Protein AF-A0A6N3CQK0-F1 (afdb_monomer)

InterPro domains:
  IPR003339 ABC/ECF transporter, transmembrane component [PF02361] (48-178)
  IPR003339 ABC/ECF transporter, transmembrane component [cd16914] (2-209)

Radius of gyration: 25.15 Å; Cα contacts (8 Å, |Δi|>4): 98; chains: 1; bounding box: 64×35×64 Å

Nearest PDB structures (foldseek):
  5x3x-assembly2_q  TM=6.497E-01  e=1.416E-02  Rhodobacter capsulatus

Solvent-accessible surface area (backbone atoms only — not comparable to full-atom values): 12547 Å² total; per-residue (Å²): 116,69,71,63,56,75,76,55,79,69,62,69,66,61,58,53,50,53,43,50,52,50,36,50,51,30,41,73,72,72,37,47,74,59,31,50,54,53,50,52,53,49,51,52,54,51,51,52,52,52,58,46,63,74,53,87,44,80,71,39,54,59,54,46,54,53,49,55,53,51,58,56,51,46,50,54,50,54,47,50,55,47,47,68,74,70,54,50,72,68,54,57,40,50,50,45,52,74,67,70,50,61,70,67,60,42,51,52,48,43,50,49,65,63,41,50,66,51,53,53,48,52,46,52,52,52,52,51,54,35,36,76,72,73,52,53,89,40,75,70,50,42,71,74,39,49,67,65,52,46,50,71,49,47,55,60,44,52,56,52,52,50,51,53,50,52,53,50,49,54,53,36,55,76,70,44,70,84,52,90,65,86,83,81,70,92,68,82,84,72,91,46,73,66,55,53,51,53,51,50,54,54,48,49,53,51,49,52,53,49,37,45,73,70,66,77,49,134

Secondary structure (DSSP, 8-state):
-HHHHHH--S-HHHHHHHHHHHHHHHHHTT-HHHHHHHHHHHHHHHHHHHHHHHS--HHHHHHHHHHHHHHHHHHHHHHHHHHHHH--HHHHHHHHHHTT--HHHHHHHHHHHHHHHHHHHHHHHHHHHHHHTT----HHHHHH-HHHHHHHHHHHHHHHHHHHHHHHHHHHHHTTTT--SPPPPSS-----HHHHHHHHHHHHHHHHHHHHHTTS--

Organism: Eggerthella lenta (NCBI:txid84112)

Structure (mmCIF, N/CA/C/O backbone):
data_AF-A0A6N3CQK0-F1
#
_entry.id   AF-A0A6N3CQK0-F1
#
loop_
_atom_site.group_PDB
_atom_site.id
_atom_site.type_symbol
_atom_site.label_atom_id
_atom_site.label_alt_id
_atom_site.label_comp_id
_atom_site.label_asym_id
_atom_site.label_entity_id
_atom_site.label_seq_id
_atom_site.pdbx_PDB_ins_code
_atom_site.Cartn_x
_atom_site.Cartn_y
_atom_site.Cartn_z
_atom_site.occupancy
_atom_site.B_iso_or_equiv
_atom_site.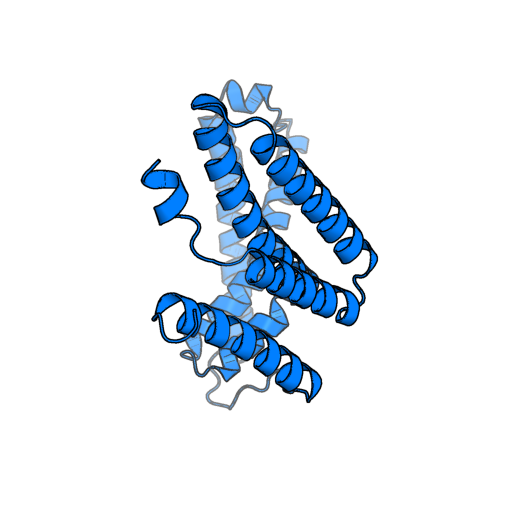auth_seq_id
_atom_site.auth_comp_id
_atom_site.auth_asym_id
_atom_site.auth_atom_id
_atom_site.pdbx_PDB_model_num
ATOM 1 N N . MET A 1 1 ? 33.128 -7.477 -14.223 1.00 41.38 1 MET A N 1
ATOM 2 C CA . MET A 1 1 ? 32.320 -7.430 -15.468 1.00 41.38 1 MET A CA 1
ATOM 3 C C . MET A 1 1 ? 31.185 -8.463 -15.539 1.00 41.38 1 MET A C 1
ATOM 5 O O . MET A 1 1 ? 30.139 -8.109 -16.063 1.00 41.38 1 MET A O 1
ATOM 9 N N . LEU A 1 2 ? 31.307 -9.679 -14.975 1.00 40.75 2 LEU A N 1
ATOM 10 C CA . LEU A 1 2 ? 30.228 -10.693 -15.012 1.00 40.75 2 LEU A CA 1
ATOM 11 C C . LEU A 1 2 ? 28.905 -10.271 -14.330 1.00 40.75 2 LEU A C 1
ATOM 13 O O . LEU A 1 2 ? 27.834 -10.526 -14.873 1.00 40.75 2 LEU A O 1
ATOM 17 N N . ASN A 1 3 ? 28.955 -9.578 -13.184 1.00 46.09 3 ASN A N 1
ATOM 18 C CA . ASN A 1 3 ? 27.735 -9.176 -12.461 1.00 46.09 3 ASN A CA 1
ATOM 19 C C . ASN A 1 3 ? 26.894 -8.120 -13.198 1.00 46.09 3 ASN A C 1
ATOM 21 O O . ASN A 1 3 ? 25.678 -8.087 -13.032 1.00 46.09 3 ASN A O 1
ATOM 25 N N . LEU A 1 4 ? 27.514 -7.271 -14.026 1.00 47.59 4 LEU A N 1
ATOM 26 C CA . LEU A 1 4 ? 26.802 -6.211 -14.747 1.00 47.59 4 LEU A CA 1
ATOM 27 C C . LEU A 1 4 ? 25.999 -6.774 -15.928 1.00 47.59 4 LEU A C 1
ATOM 29 O O . LEU A 1 4 ? 24.899 -6.312 -16.202 1.00 47.59 4 LEU A O 1
ATOM 33 N N . ILE A 1 5 ? 26.530 -7.809 -16.583 1.00 48.78 5 ILE A N 1
ATOM 34 C CA . ILE A 1 5 ? 25.906 -8.470 -17.736 1.00 48.78 5 ILE A CA 1
ATOM 35 C C . ILE A 1 5 ? 24.815 -9.451 -17.268 1.00 48.78 5 ILE A C 1
ATOM 37 O O . ILE A 1 5 ? 23.759 -9.536 -17.890 1.00 48.78 5 ILE A O 1
ATOM 41 N N . ALA A 1 6 ? 25.004 -10.120 -16.122 1.00 49.41 6 ALA A N 1
ATOM 42 C CA . ALA A 1 6 ? 24.028 -11.066 -15.568 1.00 49.41 6 ALA A CA 1
ATOM 43 C C . ALA A 1 6 ? 22.718 -10.405 -15.084 1.00 49.41 6 ALA A C 1
ATOM 45 O O . ALA A 1 6 ? 21.655 -11.024 -15.140 1.00 49.41 6 ALA A O 1
ATOM 46 N N . PHE A 1 7 ? 22.761 -9.141 -14.642 1.00 51.66 7 PHE A N 1
ATOM 47 C CA . PHE A 1 7 ? 21.568 -8.405 -14.195 1.00 51.66 7 PHE A CA 1
ATOM 48 C C . PHE A 1 7 ? 20.923 -7.515 -15.274 1.00 51.66 7 PHE A C 1
ATOM 50 O O . PHE A 1 7 ? 19.781 -7.071 -15.081 1.00 51.66 7 PHE A O 1
ATOM 57 N N . ALA A 1 8 ? 21.609 -7.287 -16.401 1.00 49.03 8 ALA A N 1
ATOM 58 C CA . ALA A 1 8 ? 21.232 -6.316 -17.431 1.00 49.03 8 ALA A CA 1
ATOM 59 C C . ALA A 1 8 ? 20.974 -6.864 -18.860 1.00 49.03 8 ALA A C 1
ATOM 61 O O . ALA A 1 8 ? 21.329 -6.171 -19.811 1.00 49.03 8 ALA A O 1
ATOM 62 N N . PRO A 1 9 ? 20.322 -8.023 -19.097 1.00 52.25 9 PRO A N 1
ATOM 63 C CA . PRO A 1 9 ? 19.903 -8.371 -20.456 1.00 52.25 9 PRO A CA 1
ATOM 64 C C . PRO A 1 9 ? 18.486 -7.877 -20.802 1.00 52.25 9 PRO A C 1
ATOM 66 O O . PRO A 1 9 ? 17.995 -8.154 -21.891 1.00 52.25 9 PRO A O 1
ATOM 69 N N . THR A 1 10 ? 17.782 -7.155 -19.919 1.00 55.06 10 THR A N 1
ATOM 70 C CA . THR A 1 10 ? 16.496 -6.544 -20.294 1.00 55.06 10 THR A CA 1
ATOM 71 C C . THR A 1 10 ? 16.733 -5.154 -20.861 1.00 55.06 10 THR A C 1
ATOM 73 O O . THR A 1 10 ? 17.156 -4.249 -20.139 1.00 55.06 10 THR A O 1
ATOM 76 N N . LYS A 1 11 ? 16.447 -4.989 -22.156 1.00 65.31 11 LYS A N 1
ATOM 77 C CA . LYS A 1 11 ? 16.473 -3.701 -22.860 1.00 65.31 11 LYS A CA 1
ATOM 78 C C . LYS A 1 11 ? 15.733 -2.641 -22.016 1.00 65.31 11 LYS A C 1
ATOM 80 O O . LYS A 1 11 ? 14.601 -2.901 -21.605 1.00 65.31 11 LYS A O 1
ATOM 85 N N . PRO A 1 12 ? 16.305 -1.443 -21.775 1.00 67.94 12 PRO A N 1
ATOM 86 C CA . PRO A 1 12 ? 15.703 -0.425 -20.897 1.00 67.94 12 PRO A CA 1
ATOM 87 C C . PRO A 1 12 ? 14.287 -0.013 -21.337 1.00 67.94 12 PRO A C 1
ATOM 89 O O . PRO A 1 12 ? 13.472 0.397 -20.510 1.00 67.94 12 PRO A O 1
ATOM 92 N N . TRP A 1 13 ? 13.979 -0.204 -22.622 1.00 72.94 13 TRP A N 1
ATOM 93 C CA . TRP A 1 13 ? 12.668 -0.020 -23.236 1.00 72.94 13 TRP A CA 1
ATOM 94 C C . TRP A 1 13 ? 11.526 -0.754 -22.523 1.00 72.94 13 TRP A C 1
ATOM 96 O O . TRP A 1 13 ? 10.447 -0.182 -22.393 1.00 72.94 13 TRP A O 1
ATOM 106 N N . THR A 1 14 ? 11.736 -1.973 -22.008 1.00 73.62 14 THR A N 1
ATOM 107 C CA . THR A 1 14 ? 10.658 -2.727 -21.338 1.00 73.62 14 THR A CA 1
ATOM 108 C C . THR A 1 14 ? 10.268 -2.104 -20.000 1.00 73.62 14 THR A C 1
ATOM 110 O O . THR A 1 14 ? 9.099 -2.111 -19.624 1.00 73.62 14 THR A O 1
ATOM 113 N N . GLU A 1 15 ? 11.236 -1.532 -19.283 1.00 74.31 15 GLU A N 1
ATOM 114 C CA . GLU A 1 15 ? 10.987 -0.872 -17.998 1.00 74.31 15 GLU A CA 1
ATOM 115 C C . GLU A 1 15 ? 10.311 0.487 -18.196 1.00 74.31 15 GLU A C 1
ATOM 117 O O . GLU A 1 15 ? 9.357 0.810 -17.493 1.00 74.31 15 GLU A O 1
ATOM 122 N N . VAL A 1 16 ? 10.748 1.250 -19.204 1.00 81.38 16 VAL A N 1
ATOM 123 C CA . VAL A 1 16 ? 10.103 2.516 -19.580 1.00 81.38 16 VAL A CA 1
ATOM 124 C C . VAL A 1 16 ? 8.660 2.274 -20.033 1.00 81.38 16 VAL A C 1
ATOM 126 O O . VAL A 1 16 ? 7.768 3.005 -19.610 1.00 81.38 16 VAL A O 1
ATOM 129 N N . ALA A 1 17 ? 8.406 1.222 -20.819 1.00 83.25 17 ALA A N 1
ATOM 130 C CA . ALA A 1 17 ? 7.056 0.845 -21.237 1.00 83.25 17 ALA A CA 1
ATOM 131 C C . ALA A 1 17 ? 6.156 0.472 -20.044 1.00 83.25 17 ALA A C 1
ATOM 133 O O . ALA A 1 17 ? 5.013 0.921 -19.977 1.00 83.25 17 ALA A O 1
ATOM 134 N N . ALA A 1 18 ? 6.672 -0.289 -19.071 1.00 81.50 18 ALA A N 1
ATOM 135 C CA . ALA A 1 18 ? 5.927 -0.644 -17.862 1.00 81.50 18 ALA A CA 1
ATOM 136 C C . ALA A 1 18 ? 5.585 0.588 -17.003 1.00 81.50 18 ALA A C 1
ATOM 138 O O . ALA A 1 18 ? 4.452 0.733 -16.545 1.00 81.50 18 ALA A O 1
ATOM 139 N N . VAL A 1 19 ? 6.535 1.513 -16.827 1.00 84.31 19 VAL A N 1
ATOM 140 C CA . VAL A 1 19 ? 6.312 2.765 -16.086 1.00 84.31 19 VAL A CA 1
ATOM 141 C C . VAL A 1 19 ? 5.322 3.675 -16.813 1.00 84.31 19 VAL A C 1
ATOM 143 O O . VAL A 1 19 ? 4.441 4.245 -16.169 1.00 84.31 19 VAL A O 1
ATOM 146 N N . ALA A 1 20 ? 5.411 3.775 -18.141 1.00 86.12 20 ALA A N 1
ATOM 147 C CA . ALA A 1 20 ? 4.459 4.532 -18.950 1.00 86.12 20 ALA A CA 1
ATOM 148 C C . ALA A 1 20 ? 3.038 3.960 -18.838 1.00 86.12 20 ALA A C 1
ATOM 150 O O . ALA A 1 20 ? 2.088 4.720 -18.658 1.00 86.12 20 ALA A O 1
ATOM 151 N N . LEU A 1 21 ? 2.889 2.631 -18.856 1.00 85.19 21 LEU A N 1
ATOM 152 C CA . LEU A 1 21 ? 1.597 1.969 -18.674 1.00 85.19 21 LEU A CA 1
ATOM 153 C C . LEU A 1 21 ? 1.025 2.211 -17.264 1.00 85.19 21 LEU A C 1
ATOM 155 O O . LEU A 1 21 ? -0.152 2.541 -17.129 1.00 85.19 21 LEU A O 1
ATOM 159 N N . CYS A 1 22 ? 1.856 2.140 -16.219 1.00 83.62 22 CYS A N 1
ATOM 160 C CA . CYS A 1 22 ? 1.468 2.497 -14.847 1.00 83.62 22 CYS A CA 1
ATOM 161 C C . CYS A 1 22 ? 1.099 3.983 -14.692 1.00 83.62 22 CYS A C 1
ATOM 163 O O . CYS A 1 22 ? 0.226 4.334 -13.900 1.00 83.62 22 CYS A O 1
ATOM 165 N N . ALA A 1 23 ? 1.754 4.881 -15.427 1.00 84.38 23 ALA A N 1
ATOM 166 C CA . ALA A 1 23 ? 1.393 6.293 -15.434 1.00 84.38 23 ALA A CA 1
ATOM 167 C C . ALA A 1 23 ? 0.066 6.529 -16.173 1.00 84.38 23 ALA A C 1
ATOM 169 O O . ALA A 1 23 ? -0.769 7.295 -15.693 1.00 84.38 23 ALA A O 1
ATOM 170 N N . ALA A 1 24 ? -0.164 5.833 -17.291 1.00 85.06 24 ALA A N 1
ATOM 171 C CA . ALA A 1 24 ? -1.412 5.900 -18.045 1.00 85.06 24 ALA A CA 1
ATOM 172 C C . ALA A 1 24 ? -2.612 5.436 -17.206 1.00 85.06 24 ALA A C 1
ATOM 174 O O . ALA A 1 24 ? -3.640 6.112 -17.193 1.00 85.06 24 ALA A O 1
ATOM 175 N N . THR A 1 25 ? -2.470 4.351 -16.434 1.00 82.88 25 THR A N 1
ATOM 176 C CA . THR A 1 25 ? -3.527 3.918 -15.504 1.00 82.88 25 THR A CA 1
ATOM 177 C C . THR A 1 25 ? -3.773 4.938 -14.396 1.00 82.88 25 THR A C 1
ATOM 179 O O . THR A 1 25 ? -4.927 5.228 -14.098 1.00 82.88 25 THR A O 1
ATOM 182 N N . MET A 1 26 ? -2.734 5.559 -13.824 1.00 83.69 26 MET A N 1
ATOM 183 C CA . MET A 1 26 ? -2.923 6.624 -12.824 1.00 83.69 26 MET A CA 1
ATOM 184 C C . MET A 1 26 ? -3.655 7.847 -13.384 1.00 83.69 26 MET A C 1
ATOM 186 O O . MET A 1 26 ? -4.479 8.443 -12.686 1.00 83.69 26 MET A O 1
ATOM 190 N N . ILE A 1 27 ? -3.353 8.239 -14.624 1.00 85.69 27 ILE A N 1
ATOM 191 C CA . ILE A 1 27 ? -4.035 9.349 -15.299 1.00 85.69 27 ILE A CA 1
ATOM 192 C C . ILE A 1 27 ? -5.501 8.981 -15.547 1.00 85.69 27 ILE A C 1
ATOM 194 O O . ILE A 1 27 ? -6.380 9.783 -15.238 1.00 85.69 27 ILE A O 1
ATOM 198 N N . TRP A 1 28 ? -5.771 7.754 -16.006 1.00 83.38 28 TRP A N 1
ATOM 199 C CA . TRP A 1 28 ? -7.131 7.241 -16.194 1.00 83.38 28 TRP A CA 1
ATOM 200 C C . TRP A 1 28 ? -7.930 7.200 -14.884 1.00 83.38 28 TRP A C 1
ATOM 202 O O . TRP A 1 28 ? -9.108 7.541 -14.859 1.00 83.38 28 TRP A O 1
ATOM 212 N N . CYS A 1 29 ? -7.280 6.871 -13.766 1.00 77.81 29 CYS A N 1
ATOM 213 C CA . CYS A 1 29 ? -7.872 6.923 -12.428 1.00 77.81 29 CYS A CA 1
ATOM 214 C C . CYS A 1 29 ? -8.064 8.358 -11.879 1.00 77.81 29 CYS A C 1
ATOM 216 O O . CYS A 1 29 ? -8.384 8.516 -10.700 1.00 77.81 29 CYS A O 1
ATOM 218 N N . GLY A 1 30 ? -7.834 9.411 -12.676 1.00 81.00 30 GLY A N 1
ATOM 219 C CA . GLY A 1 30 ? -8.017 10.812 -12.275 1.00 81.00 30 GLY A CA 1
ATOM 220 C C . GLY A 1 30 ? -6.906 11.371 -11.376 1.00 81.00 30 GLY A C 1
ATOM 221 O O . GLY A 1 30 ? -7.055 12.442 -10.791 1.00 81.00 30 GLY A O 1
ATOM 222 N N . ARG A 1 31 ? -5.769 10.672 -11.248 1.00 83.81 31 ARG A N 1
ATOM 223 C CA . ARG A 1 31 ? -4.653 11.024 -10.347 1.00 83.81 31 ARG A CA 1
ATOM 224 C C . ARG A 1 31 ? -3.443 11.583 -11.103 1.00 83.81 31 ARG A C 1
ATOM 226 O O . ARG A 1 31 ? -2.298 11.243 -10.798 1.00 83.81 31 ARG A O 1
ATOM 233 N N . ALA A 1 32 ? -3.678 12.481 -12.060 1.00 81.94 32 ALA A N 1
ATOM 234 C CA . ALA A 1 32 ? -2.633 13.031 -12.932 1.00 81.94 32 ALA A CA 1
ATOM 235 C C . ALA A 1 32 ? -1.500 13.751 -12.169 1.00 81.94 32 ALA A C 1
ATOM 237 O O . ALA A 1 32 ? -0.329 13.605 -12.513 1.00 81.94 32 ALA A O 1
ATOM 238 N N . SER A 1 33 ? -1.812 14.462 -11.080 1.00 80.75 33 SER A N 1
ATOM 239 C CA . SER A 1 33 ? -0.802 15.141 -10.252 1.00 80.75 33 SER A CA 1
ATOM 240 C C . SER A 1 33 ? 0.112 14.167 -9.497 1.00 80.75 33 SER A C 1
ATOM 242 O O . SER A 1 33 ? 1.296 14.438 -9.305 1.00 80.75 33 SER A O 1
ATOM 244 N N . ALA A 1 34 ? -0.404 13.006 -9.081 1.00 80.94 34 ALA A N 1
ATOM 245 C CA . ALA A 1 34 ? 0.413 11.947 -8.495 1.00 80.94 34 ALA A CA 1
ATOM 246 C C . ALA A 1 34 ? 1.252 11.241 -9.566 1.00 80.94 34 ALA A C 1
ATOM 248 O O . ALA A 1 34 ? 2.436 11.006 -9.331 1.00 80.94 34 ALA A O 1
ATOM 249 N N . ALA A 1 35 ? 0.673 10.979 -10.743 1.00 83.19 35 ALA A N 1
ATOM 250 C CA . ALA A 1 35 ? 1.386 10.410 -11.882 1.00 83.19 35 ALA A CA 1
ATOM 251 C C . ALA A 1 35 ? 2.583 11.281 -12.290 1.00 83.19 35 ALA A C 1
ATOM 253 O O . ALA A 1 35 ? 3.679 10.759 -12.466 1.00 83.19 35 ALA A O 1
ATOM 254 N N . LEU A 1 36 ? 2.408 12.607 -12.350 1.00 85.81 36 LEU A N 1
ATOM 255 C CA . LEU A 1 36 ? 3.484 13.536 -12.698 1.00 85.81 36 LEU A CA 1
ATOM 256 C C . LEU A 1 36 ? 4.619 13.525 -11.666 1.00 85.81 36 LEU A C 1
ATOM 258 O O . LEU A 1 36 ? 5.783 13.489 -12.050 1.00 85.81 36 LEU A O 1
ATOM 262 N N . ARG A 1 37 ? 4.304 13.497 -10.362 1.00 86.88 37 ARG A N 1
ATOM 263 C CA . ARG A 1 37 ? 5.329 13.390 -9.304 1.00 86.88 37 ARG A CA 1
ATOM 264 C C . ARG A 1 37 ? 6.118 12.087 -9.409 1.00 86.88 37 ARG A C 1
ATOM 266 O O . ARG A 1 37 ? 7.339 12.106 -9.285 1.00 86.88 37 ARG A O 1
ATOM 273 N N . TRP A 1 38 ? 5.433 10.972 -9.661 1.00 85.12 38 TRP A N 1
ATOM 274 C CA . TRP A 1 38 ? 6.078 9.675 -9.858 1.00 85.12 38 TRP A CA 1
ATOM 275 C C . TRP A 1 38 ? 6.928 9.642 -11.136 1.00 85.12 38 TRP A C 1
ATOM 277 O O . TRP A 1 38 ? 8.064 9.181 -11.089 1.00 85.12 38 TRP A O 1
ATOM 287 N N . LEU A 1 39 ? 6.440 10.196 -12.249 1.00 86.50 39 LEU A N 1
ATOM 288 C CA . LEU A 1 39 ? 7.200 10.312 -13.499 1.00 86.50 39 LEU A CA 1
ATOM 289 C C . LEU A 1 39 ? 8.435 11.205 -13.347 1.00 86.50 39 LEU A C 1
ATOM 291 O O . LEU A 1 39 ? 9.508 10.833 -13.813 1.00 86.50 39 LEU A O 1
ATOM 295 N N . ALA A 1 40 ? 8.312 12.346 -12.667 1.00 87.12 40 ALA A N 1
ATOM 296 C CA . ALA A 1 40 ? 9.433 13.246 -12.407 1.00 87.12 40 ALA A CA 1
ATOM 297 C C . ALA A 1 40 ? 10.517 12.562 -11.559 1.00 87.12 40 ALA A C 1
ATOM 299 O O . ALA A 1 40 ? 11.702 12.628 -11.884 1.00 87.12 40 ALA A O 1
ATOM 300 N N . ALA A 1 41 ? 10.113 11.842 -10.511 1.00 86.19 41 ALA A N 1
ATOM 301 C CA . ALA A 1 41 ? 11.038 11.069 -9.692 1.00 86.19 41 ALA A CA 1
ATOM 302 C C . ALA A 1 41 ? 11.675 9.900 -10.473 1.00 86.19 41 ALA A C 1
ATOM 304 O O . ALA A 1 41 ? 12.876 9.671 -10.340 1.00 86.19 41 ALA A O 1
ATOM 305 N N . TYR A 1 42 ? 10.931 9.219 -11.354 1.00 86.19 42 TYR A N 1
ATOM 306 C CA . TYR A 1 42 ? 11.500 8.207 -12.251 1.00 86.19 42 TYR A CA 1
ATOM 307 C C . TYR A 1 42 ? 12.519 8.808 -13.232 1.00 86.19 42 TYR A C 1
ATOM 309 O O . TYR A 1 42 ? 13.597 8.247 -13.411 1.00 86.19 42 TYR A O 1
ATOM 317 N N . ALA A 1 43 ? 12.217 9.965 -13.830 1.00 85.88 43 ALA A N 1
ATOM 318 C CA . ALA A 1 43 ? 13.120 10.665 -14.741 1.00 85.88 43 ALA A CA 1
ATOM 319 C C . ALA A 1 43 ? 14.426 11.081 -14.045 1.00 85.88 43 ALA A C 1
ATOM 321 O O . ALA A 1 43 ? 15.500 10.926 -14.625 1.00 85.88 43 ALA A O 1
ATOM 322 N N . ALA A 1 44 ? 14.357 11.526 -12.786 1.00 86.00 44 ALA A N 1
ATOM 323 C CA . ALA A 1 44 ? 15.540 11.832 -11.983 1.00 86.00 44 ALA A CA 1
ATOM 324 C C . ALA A 1 44 ? 16.409 10.585 -11.731 1.00 86.00 44 ALA A C 1
ATOM 326 O O . ALA A 1 44 ? 17.624 10.631 -11.920 1.00 86.00 44 ALA A O 1
ATOM 327 N N . VAL A 1 45 ? 15.794 9.451 -11.371 1.00 83.50 45 VAL A N 1
ATOM 328 C CA . VAL A 1 45 ? 16.505 8.173 -11.172 1.00 83.50 45 VAL A CA 1
ATOM 329 C C . VAL A 1 45 ? 17.107 7.660 -12.486 1.00 83.50 45 VAL A C 1
ATOM 331 O O . VAL A 1 45 ? 18.235 7.166 -12.501 1.00 83.50 45 VAL A O 1
ATOM 334 N N . PHE A 1 46 ? 16.392 7.809 -13.603 1.00 82.81 46 PHE A N 1
ATOM 335 C CA . PHE A 1 46 ? 16.887 7.444 -14.929 1.00 82.81 46 PHE A CA 1
ATOM 336 C C . PHE A 1 46 ? 18.079 8.320 -15.348 1.00 82.81 46 PHE A C 1
ATOM 338 O O . PHE A 1 46 ? 19.106 7.791 -15.770 1.00 82.81 46 PHE A O 1
ATOM 345 N N . GLY A 1 47 ? 17.999 9.637 -15.143 1.00 81.81 47 GLY A N 1
ATOM 346 C CA . GLY A 1 47 ? 19.108 10.563 -15.388 1.00 81.81 47 GLY A CA 1
ATOM 347 C C . GLY A 1 47 ? 20.339 10.244 -14.536 1.00 81.81 47 GLY A C 1
ATOM 348 O O . GLY A 1 47 ? 21.449 10.179 -15.061 1.00 81.81 47 GLY A O 1
ATOM 349 N N . ALA A 1 48 ? 20.143 9.936 -13.249 1.00 79.75 48 ALA A N 1
ATOM 350 C CA . ALA A 1 48 ? 21.219 9.485 -12.366 1.00 79.75 48 ALA A CA 1
ATOM 351 C C . ALA A 1 48 ? 21.874 8.189 -12.875 1.00 79.75 48 ALA A C 1
ATOM 353 O O . ALA A 1 48 ? 23.097 8.068 -12.853 1.00 79.75 48 ALA A O 1
ATOM 354 N N . SER A 1 49 ? 21.083 7.246 -13.403 1.00 76.62 49 SER A N 1
ATOM 355 C CA . SER A 1 49 ? 21.616 6.011 -13.992 1.00 76.62 49 SER A CA 1
ATOM 356 C C . SER A 1 49 ? 22.477 6.262 -15.239 1.00 76.62 49 SER A C 1
ATOM 358 O O . SER A 1 49 ? 23.508 5.613 -15.405 1.00 76.62 49 SER A O 1
ATOM 360 N N . MET A 1 50 ? 22.113 7.242 -16.077 1.00 74.69 50 MET A N 1
ATOM 361 C CA . MET A 1 50 ? 22.902 7.620 -17.256 1.00 74.69 50 MET A CA 1
ATOM 362 C C . MET A 1 50 ? 24.189 8.367 -16.885 1.00 74.69 50 MET A C 1
ATOM 364 O O . MET A 1 50 ? 25.230 8.115 -17.485 1.00 74.69 50 MET A O 1
ATOM 368 N N . ALA A 1 51 ? 24.148 9.240 -15.874 1.00 77.31 51 ALA A N 1
ATOM 369 C CA . ALA A 1 51 ? 25.332 9.956 -15.393 1.00 77.31 51 ALA A CA 1
ATOM 370 C C . ALA A 1 51 ? 26.392 8.998 -14.822 1.00 77.31 51 ALA A C 1
ATOM 372 O O . ALA A 1 51 ? 27.582 9.142 -15.089 1.00 77.31 51 ALA A O 1
ATOM 373 N N . VAL A 1 52 ? 25.950 7.973 -14.089 1.00 73.56 52 VAL A N 1
ATOM 374 C CA . VAL A 1 52 ? 26.802 6.899 -13.553 1.00 73.56 52 VAL A CA 1
ATOM 375 C C . VAL A 1 52 ? 27.396 6.043 -14.683 1.00 73.56 52 VAL A C 1
ATOM 377 O O . VAL A 1 52 ? 28.541 5.612 -14.586 1.00 73.56 52 VAL A O 1
ATOM 380 N N . ALA A 1 53 ? 26.670 5.845 -15.787 1.00 68.62 53 ALA A N 1
ATOM 381 C CA . ALA A 1 53 ? 27.175 5.123 -16.956 1.00 68.62 53 ALA A CA 1
ATOM 382 C C . ALA A 1 53 ? 28.237 5.903 -17.762 1.00 68.62 53 ALA A C 1
ATOM 384 O O . ALA A 1 53 ? 29.048 5.282 -18.445 1.00 68.62 53 ALA A O 1
ATOM 385 N N . ALA A 1 54 ? 28.263 7.238 -17.674 1.00 72.31 54 ALA A N 1
ATOM 386 C CA . ALA A 1 54 ? 29.223 8.083 -18.392 1.00 72.31 54 ALA A CA 1
ATOM 387 C C . ALA A 1 54 ? 30.648 8.059 -17.796 1.00 72.31 54 ALA A C 1
ATOM 389 O O . ALA A 1 54 ? 31.603 8.380 -18.500 1.00 72.31 54 ALA A O 1
ATOM 390 N N . PHE A 1 55 ? 30.808 7.644 -16.531 1.00 70.94 55 PHE A N 1
ATOM 391 C CA . PHE A 1 55 ? 32.105 7.536 -15.847 1.00 70.94 55 PHE A CA 1
ATOM 392 C C . PHE A 1 55 ? 32.376 6.089 -15.394 1.00 70.94 55 PHE A C 1
ATOM 394 O O . PHE A 1 55 ? 32.165 5.751 -14.222 1.00 70.94 55 PHE A O 1
ATOM 401 N N . PRO A 1 56 ? 32.826 5.204 -16.301 1.00 65.31 56 PRO A N 1
ATOM 402 C CA . PRO A 1 56 ? 33.049 3.798 -15.982 1.00 65.31 56 PRO A CA 1
ATOM 403 C C . PRO A 1 56 ? 34.281 3.606 -15.079 1.00 65.31 56 PRO A C 1
ATOM 405 O O . PRO A 1 56 ? 35.400 3.479 -15.562 1.00 65.31 56 PRO A O 1
ATOM 408 N N . ASN A 1 57 ? 34.056 3.531 -13.761 1.00 73.38 57 ASN A N 1
ATOM 409 C CA . ASN A 1 57 ? 35.022 3.054 -12.760 1.00 73.38 57 ASN A CA 1
ATOM 410 C C . ASN A 1 57 ? 34.482 1.791 -12.059 1.00 73.38 57 ASN A C 1
ATOM 412 O O . ASN A 1 57 ? 33.269 1.576 -11.999 1.00 73.38 57 ASN A O 1
ATOM 416 N N . GLU A 1 58 ? 35.357 0.972 -11.464 1.00 68.75 58 GLU A N 1
ATOM 417 C CA . GLU A 1 58 ? 34.956 -0.262 -10.758 1.00 68.75 58 GLU A CA 1
ATOM 418 C C . GLU A 1 58 ? 34.006 -0.003 -9.578 1.00 68.75 58 GLU A C 1
ATOM 420 O O . GLU A 1 58 ? 33.059 -0.757 -9.357 1.00 68.75 58 GLU A O 1
ATOM 425 N N . VAL A 1 59 ? 34.194 1.112 -8.866 1.00 70.38 59 VAL A N 1
ATOM 426 C CA . VAL A 1 59 ? 33.291 1.560 -7.794 1.00 70.38 59 VAL A CA 1
ATOM 427 C C . VAL A 1 59 ? 31.917 1.938 -8.365 1.00 70.38 59 VAL A C 1
ATOM 429 O O . VAL A 1 59 ? 30.882 1.554 -7.820 1.00 70.38 59 VAL A O 1
ATOM 432 N N . THR A 1 60 ? 31.894 2.624 -9.511 1.00 70.56 60 THR A N 1
ATOM 433 C CA . THR A 1 60 ? 30.677 3.075 -10.200 1.00 70.56 60 THR A CA 1
ATOM 434 C C . THR A 1 60 ? 29.802 1.905 -10.671 1.00 70.56 60 THR A C 1
ATOM 436 O O . THR A 1 60 ? 28.578 2.022 -10.688 1.00 70.56 60 THR A O 1
ATOM 439 N N . ALA A 1 61 ? 30.394 0.744 -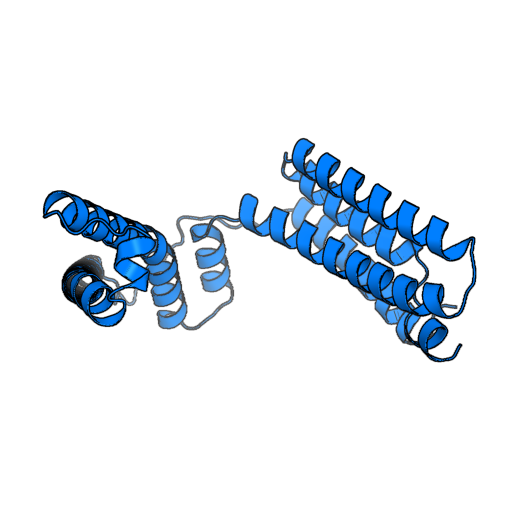10.973 1.00 68.44 61 ALA A N 1
ATOM 440 C CA . ALA A 1 61 ? 29.671 -0.467 -11.373 1.00 68.44 61 ALA A CA 1
ATOM 441 C C . ALA A 1 61 ? 28.749 -1.022 -10.267 1.00 68.44 61 ALA A C 1
ATOM 443 O O . ALA A 1 61 ? 27.614 -1.421 -10.544 1.00 68.44 61 ALA A O 1
ATOM 444 N N . SER A 1 62 ? 29.205 -1.010 -9.011 1.00 74.88 62 SER A N 1
ATOM 445 C CA . SER A 1 62 ? 28.403 -1.451 -7.860 1.00 74.88 62 SER A CA 1
ATOM 446 C C . SER A 1 62 ? 27.246 -0.487 -7.576 1.00 74.88 62 SER A C 1
ATOM 448 O O . SER A 1 62 ? 26.116 -0.919 -7.337 1.00 74.88 62 SER A O 1
ATOM 450 N N . PHE A 1 63 ? 27.494 0.823 -7.687 1.00 74.06 63 PHE A N 1
ATOM 451 C CA . PHE A 1 63 ? 26.446 1.841 -7.568 1.00 74.06 63 PHE A CA 1
ATOM 452 C C . PHE A 1 63 ? 25.423 1.761 -8.711 1.00 74.06 63 PHE A C 1
ATOM 454 O O . PHE A 1 63 ? 24.222 1.885 -8.464 1.00 74.06 63 PHE A O 1
ATOM 461 N N . ALA A 1 64 ? 25.861 1.476 -9.940 1.00 73.00 64 ALA A N 1
ATOM 462 C CA . ALA A 1 64 ? 24.971 1.284 -11.083 1.00 73.00 64 ALA A CA 1
ATOM 463 C C . ALA A 1 64 ? 23.995 0.117 -10.863 1.00 73.00 64 ALA A C 1
ATOM 465 O O . ALA A 1 64 ? 22.797 0.261 -11.110 1.00 73.00 64 ALA A O 1
ATOM 466 N N . ALA A 1 65 ? 24.473 -1.017 -10.339 1.00 72.25 65 ALA A N 1
ATOM 467 C CA . ALA A 1 65 ? 23.619 -2.166 -10.034 1.00 72.25 65 ALA A CA 1
ATOM 468 C C . ALA A 1 65 ? 22.542 -1.829 -8.985 1.00 72.25 65 ALA A C 1
ATOM 470 O O . ALA A 1 65 ? 21.372 -2.178 -9.164 1.00 72.25 65 ALA A O 1
ATOM 471 N N . MET A 1 66 ? 22.904 -1.089 -7.930 1.00 76.12 66 MET A N 1
ATOM 472 C CA . MET A 1 66 ? 21.957 -0.629 -6.907 1.00 76.12 66 MET A CA 1
ATOM 473 C C . MET A 1 66 ? 20.879 0.296 -7.494 1.00 76.12 66 MET A C 1
ATOM 475 O O . MET A 1 66 ? 19.693 0.125 -7.206 1.00 76.12 66 MET A O 1
ATOM 479 N N . ILE A 1 67 ? 21.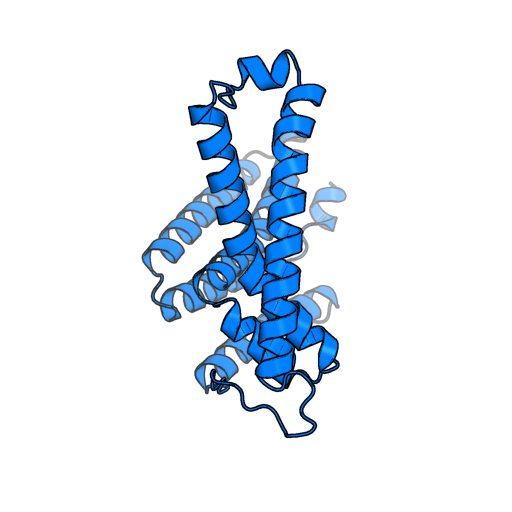266 1.225 -8.374 1.00 78.44 67 ILE A N 1
ATOM 480 C CA . ILE A 1 67 ? 20.335 2.138 -9.056 1.00 78.44 67 ILE A CA 1
ATOM 481 C C . ILE A 1 67 ? 19.374 1.371 -9.977 1.00 78.44 67 ILE A C 1
ATOM 483 O O . ILE A 1 67 ? 18.182 1.677 -10.017 1.00 78.44 67 ILE A O 1
ATOM 487 N N . VAL A 1 68 ? 19.847 0.337 -10.681 1.00 75.06 68 VAL A N 1
ATOM 488 C CA . VAL A 1 68 ? 18.992 -0.509 -11.532 1.00 75.06 68 VAL A CA 1
ATOM 489 C C . VAL A 1 68 ? 17.953 -1.270 -10.704 1.00 75.06 68 VAL A C 1
ATOM 491 O O . VAL A 1 68 ? 16.787 -1.326 -11.094 1.00 75.06 68 VAL A O 1
ATOM 494 N N . VAL A 1 69 ? 18.333 -1.818 -9.546 1.00 77.06 69 VAL A N 1
ATOM 495 C CA . VAL A 1 69 ? 17.375 -2.466 -8.634 1.00 77.06 69 VAL A CA 1
ATOM 496 C C . VAL A 1 69 ? 16.352 -1.454 -8.121 1.00 77.06 69 VAL A C 1
ATOM 498 O O . VAL A 1 69 ? 15.151 -1.726 -8.150 1.00 77.06 69 VAL A O 1
ATOM 501 N N . PHE A 1 70 ? 16.802 -0.263 -7.726 1.00 78.81 70 PHE A N 1
ATOM 502 C CA . PHE A 1 70 ? 15.920 0.799 -7.249 1.00 78.81 70 PHE A CA 1
ATOM 503 C C . PHE A 1 70 ? 14.899 1.227 -8.315 1.00 78.81 70 PHE A C 1
ATOM 505 O O . PHE A 1 70 ? 13.713 1.382 -8.021 1.00 78.81 70 PHE A O 1
ATOM 512 N N . ARG A 1 71 ? 15.326 1.313 -9.582 1.00 75.94 71 ARG A N 1
ATOM 513 C CA . ARG A 1 71 ? 14.460 1.599 -10.735 1.00 75.94 71 ARG A CA 1
ATOM 514 C C . ARG A 1 71 ? 13.358 0.546 -10.926 1.00 75.94 71 ARG A C 1
ATOM 516 O O . ARG A 1 71 ? 12.227 0.909 -11.239 1.00 75.94 71 ARG A O 1
ATOM 523 N N . ARG A 1 72 ? 13.643 -0.736 -10.665 1.00 75.12 72 ARG A N 1
ATOM 524 C CA . ARG A 1 72 ? 12.640 -1.821 -10.723 1.00 75.12 72 ARG A CA 1
ATOM 525 C C . ARG A 1 72 ? 11.624 -1.743 -9.585 1.00 75.12 72 ARG A C 1
ATOM 527 O O . ARG A 1 72 ? 10.426 -1.893 -9.822 1.00 75.12 72 ARG A O 1
ATOM 534 N N . VAL A 1 73 ? 12.085 -1.460 -8.366 1.00 80.12 73 VAL A N 1
ATOM 535 C CA . VAL A 1 73 ? 11.205 -1.267 -7.196 1.00 80.12 73 VAL A CA 1
ATOM 536 C C . VAL A 1 73 ? 10.261 -0.083 -7.414 1.00 80.12 73 VAL A C 1
ATOM 538 O O . VAL A 1 73 ? 9.103 -0.124 -7.002 1.00 80.12 73 VAL A O 1
ATOM 541 N N . PHE A 1 74 ? 10.720 0.939 -8.136 1.00 79.31 74 PHE A N 1
ATOM 542 C CA . PHE A 1 74 ? 9.941 2.132 -8.444 1.00 79.31 74 PHE A CA 1
ATOM 543 C C . PHE A 1 74 ? 8.627 1.829 -9.187 1.00 79.31 74 PHE A C 1
ATOM 545 O O . PHE A 1 74 ? 7.581 2.368 -8.830 1.00 79.31 74 PHE A O 1
ATOM 552 N N . CYS A 1 75 ? 8.646 0.916 -10.166 1.00 79.31 75 CYS A N 1
ATOM 553 C CA . CYS A 1 75 ? 7.443 0.513 -10.905 1.00 79.31 75 CYS A CA 1
ATOM 554 C C . CYS A 1 75 ? 6.416 -0.188 -9.999 1.00 79.31 75 CYS A C 1
ATOM 556 O O . CYS A 1 75 ? 5.215 0.074 -10.093 1.00 79.31 75 CYS A O 1
ATOM 558 N N . VAL A 1 76 ? 6.885 -1.043 -9.083 1.00 83.12 76 VAL A N 1
ATOM 559 C CA . VAL A 1 76 ? 6.027 -1.708 -8.089 1.00 83.12 76 VAL A CA 1
ATOM 560 C C . VAL A 1 76 ? 5.436 -0.680 -7.124 1.00 83.12 76 VAL A C 1
ATOM 562 O O . VAL A 1 76 ? 4.239 -0.715 -6.848 1.00 83.12 76 VAL A O 1
ATOM 565 N N . GLY A 1 77 ? 6.247 0.278 -6.664 1.00 84.31 77 GLY A N 1
ATOM 566 C CA . GLY A 1 77 ? 5.803 1.370 -5.797 1.00 84.31 77 GLY A CA 1
ATOM 567 C C . GLY A 1 77 ? 4.730 2.245 -6.450 1.00 84.31 77 GLY A C 1
ATOM 568 O O . GLY A 1 77 ? 3.713 2.544 -5.823 1.00 84.31 77 GLY A O 1
ATOM 569 N N . MET A 1 78 ? 4.904 2.588 -7.729 1.00 82.62 78 MET A N 1
ATOM 570 C CA . MET A 1 78 ? 3.904 3.312 -8.516 1.00 82.62 78 MET A CA 1
ATOM 571 C C . MET A 1 78 ? 2.575 2.555 -8.566 1.00 82.62 78 MET A C 1
ATOM 573 O O . MET A 1 78 ? 1.544 3.115 -8.184 1.00 82.62 78 MET A O 1
ATOM 577 N N . PHE A 1 79 ? 2.596 1.281 -8.964 1.00 83.38 79 PHE A N 1
ATOM 578 C CA . PHE A 1 79 ? 1.394 0.448 -9.031 1.00 83.38 79 PHE A CA 1
ATOM 579 C C . PHE A 1 79 ? 0.707 0.313 -7.663 1.00 83.38 79 PHE A C 1
ATOM 581 O O . PHE A 1 79 ? -0.494 0.558 -7.543 1.00 83.38 79 PHE A O 1
ATOM 588 N N . ALA A 1 80 ? 1.476 0.018 -6.611 1.00 84.50 80 ALA A N 1
ATOM 589 C CA . ALA A 1 80 ? 0.966 -0.106 -5.248 1.00 84.50 80 ALA A CA 1
ATOM 590 C C . ALA A 1 80 ? 0.324 1.200 -4.756 1.00 84.50 80 ALA A C 1
ATOM 592 O O . ALA A 1 80 ? -0.760 1.178 -4.176 1.00 84.50 80 ALA A O 1
ATOM 593 N N . SER A 1 81 ? 0.945 2.350 -5.039 1.00 83.94 81 SER A N 1
ATOM 594 C CA . SER A 1 81 ? 0.397 3.659 -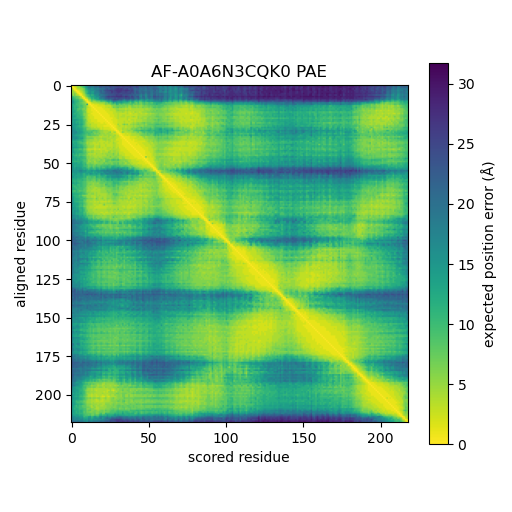4.671 1.00 83.94 81 SER A CA 1
ATOM 595 C C . SER A 1 81 ? -0.937 3.955 -5.361 1.00 83.94 81 SER A C 1
ATOM 597 O O . SER A 1 81 ? -1.811 4.589 -4.766 1.00 83.94 81 SER A O 1
ATOM 599 N N . ASN A 1 82 ? -1.109 3.486 -6.602 1.00 83.38 82 ASN A N 1
ATOM 600 C CA . ASN A 1 82 ? -2.369 3.612 -7.318 1.00 83.38 82 ASN A CA 1
ATOM 601 C C . ASN A 1 82 ? -3.429 2.696 -6.704 1.00 83.38 82 ASN A C 1
ATOM 603 O O . ASN A 1 82 ? -4.531 3.157 -6.416 1.00 83.38 82 ASN A O 1
ATOM 607 N N . MET A 1 83 ? -3.079 1.436 -6.432 1.00 82.62 83 MET A N 1
ATOM 608 C CA . MET A 1 83 ? -3.982 0.454 -5.831 1.00 82.62 83 MET A CA 1
ATOM 609 C C . MET A 1 83 ? -4.500 0.924 -4.467 1.00 82.62 83 MET A C 1
ATOM 611 O O . MET A 1 83 ? -5.706 0.995 -4.266 1.00 82.62 83 MET A O 1
ATOM 615 N N . ILE A 1 84 ? -3.611 1.348 -3.563 1.00 83.69 84 ILE A N 1
ATOM 616 C CA . ILE A 1 84 ? -3.983 1.821 -2.217 1.00 83.69 84 ILE A CA 1
ATOM 617 C C . ILE A 1 84 ? -4.928 3.024 -2.280 1.00 83.69 84 ILE A C 1
ATOM 619 O O . ILE A 1 84 ? -5.816 3.168 -1.445 1.00 83.69 84 ILE A O 1
ATOM 623 N N . ALA A 1 85 ? -4.732 3.911 -3.254 1.00 79.25 85 ALA A N 1
ATOM 624 C CA . ALA A 1 85 ? -5.487 5.150 -3.309 1.00 79.25 85 ALA A CA 1
ATOM 625 C C . ALA A 1 85 ? -6.818 5.055 -4.065 1.00 79.25 85 ALA A C 1
ATOM 627 O O . ALA A 1 85 ? -7.683 5.906 -3.868 1.00 79.25 85 ALA A O 1
ATOM 628 N N . THR A 1 86 ? -6.961 4.071 -4.952 1.00 77.88 86 THR A N 1
ATOM 629 C CA . THR A 1 86 ? -8.159 3.889 -5.787 1.00 77.88 86 THR A CA 1
ATOM 630 C C . THR A 1 86 ? -9.040 2.746 -5.300 1.00 77.88 86 THR A C 1
ATOM 632 O O . THR A 1 86 ? -10.250 2.813 -5.470 1.00 77.88 86 THR A O 1
ATOM 635 N N . THR A 1 87 ? -8.461 1.729 -4.656 1.00 77.06 87 THR A N 1
ATOM 636 C CA . THR A 1 87 ? -9.188 0.534 -4.220 1.00 77.06 87 THR A CA 1
ATOM 637 C C . THR A 1 87 ? -9.681 0.710 -2.793 1.00 77.06 87 THR A C 1
ATOM 639 O O . THR A 1 87 ? -8.889 0.799 -1.850 1.00 77.06 87 THR A O 1
ATOM 642 N N . ARG A 1 88 ? -11.004 0.721 -2.599 1.00 75.88 88 ARG A N 1
ATOM 643 C CA . ARG A 1 88 ? -11.568 0.715 -1.246 1.00 75.88 88 ARG A CA 1
ATOM 644 C C . ARG A 1 88 ? -11.469 -0.682 -0.654 1.00 75.88 88 ARG A C 1
ATOM 646 O O . ARG A 1 88 ? -11.722 -1.688 -1.312 1.00 75.88 88 ARG A O 1
ATOM 653 N N . VAL A 1 89 ? -11.208 -0.737 0.648 1.00 70.56 89 VAL A N 1
ATOM 654 C CA . VAL A 1 89 ? -11.150 -1.986 1.420 1.00 70.56 89 VAL A CA 1
ATOM 655 C C . VAL A 1 89 ? -12.408 -2.850 1.216 1.00 70.56 89 VAL A C 1
ATOM 657 O O . VAL A 1 89 ? -12.302 -4.064 1.076 1.00 70.56 89 VAL A O 1
ATOM 660 N N . GLY A 1 90 ? -13.590 -2.225 1.136 1.00 68.19 90 GLY A N 1
ATOM 661 C CA . GLY A 1 90 ? -14.865 -2.911 0.886 1.00 68.19 90 GLY A CA 1
ATOM 662 C C . GLY A 1 90 ? -15.007 -3.508 -0.521 1.00 68.19 90 GLY A C 1
ATOM 663 O O . GLY A 1 90 ? -15.584 -4.583 -0.666 1.00 68.19 90 GLY A O 1
ATOM 664 N N . GLU A 1 91 ? -14.440 -2.860 -1.541 1.00 75.69 91 GLU A N 1
ATOM 665 C CA . GLU A 1 91 ? -14.439 -3.359 -2.924 1.00 75.69 91 GLU A CA 1
ATOM 666 C C . GLU A 1 91 ? -13.511 -4.570 -3.049 1.00 75.69 91 GLU A C 1
ATOM 668 O O . GLU A 1 91 ? -13.909 -5.596 -3.597 1.00 75.69 91 GLU A O 1
ATOM 673 N N . MET A 1 92 ? -12.321 -4.501 -2.445 1.00 74.19 92 MET A N 1
ATOM 674 C CA . MET A 1 92 ? -11.375 -5.622 -2.397 1.00 74.19 92 MET A CA 1
ATOM 675 C C . MET A 1 92 ? -11.974 -6.844 -1.689 1.00 74.19 92 MET A C 1
ATOM 677 O O . MET A 1 92 ? -11.900 -7.965 -2.190 1.00 74.19 92 MET A O 1
ATOM 681 N N . ALA A 1 93 ? -12.645 -6.615 -0.561 1.00 71.25 93 ALA A N 1
ATOM 682 C CA . ALA A 1 93 ? -13.434 -7.616 0.146 1.00 71.25 93 ALA A CA 1
ATOM 683 C C . ALA A 1 93 ? -14.485 -8.285 -0.761 1.00 71.25 93 ALA A C 1
ATOM 685 O O . ALA A 1 93 ? -14.567 -9.511 -0.827 1.00 71.25 93 ALA A O 1
ATOM 686 N N . SER A 1 94 ? -15.262 -7.489 -1.500 1.00 71.31 94 SER A N 1
ATOM 687 C CA . SER A 1 94 ? -16.284 -8.012 -2.414 1.00 71.31 94 SER A CA 1
ATOM 688 C C . SER A 1 94 ? -15.698 -8.759 -3.622 1.00 71.31 94 SER A C 1
ATOM 690 O O . SER A 1 94 ? -16.270 -9.755 -4.065 1.00 71.31 94 SER A O 1
ATOM 692 N N . ALA A 1 95 ? -14.523 -8.352 -4.116 1.00 75.38 95 ALA A N 1
ATOM 693 C CA . ALA A 1 95 ? -13.802 -9.068 -5.167 1.00 75.38 95 ALA A CA 1
ATOM 694 C C . ALA A 1 95 ? -13.392 -10.473 -4.698 1.00 75.38 95 ALA A C 1
ATOM 696 O O . ALA A 1 95 ? -13.619 -11.453 -5.407 1.00 75.38 95 ALA A O 1
ATOM 697 N N . LEU A 1 96 ? -12.871 -10.587 -3.471 1.00 73.56 96 LEU A N 1
ATOM 698 C CA . LEU A 1 96 ? -12.506 -11.871 -2.861 1.00 73.56 96 LEU A CA 1
ATOM 699 C C . LEU A 1 96 ? -13.718 -12.787 -2.645 1.00 73.56 96 LEU A C 1
ATOM 701 O O . LEU A 1 96 ? -13.596 -14.001 -2.801 1.00 73.56 96 LEU A O 1
ATOM 705 N N . GLN A 1 97 ? -14.899 -12.225 -2.356 1.00 70.88 97 GLN A N 1
ATOM 706 C CA . GLN A 1 97 ? -16.143 -13.005 -2.270 1.00 70.88 97 GLN A CA 1
ATOM 707 C C . GLN A 1 97 ? -16.509 -13.631 -3.621 1.00 70.88 97 GLN A C 1
ATOM 709 O O . GLN A 1 97 ? -16.935 -14.783 -3.670 1.00 70.88 97 GLN A O 1
ATOM 714 N N . ARG A 1 98 ? -16.316 -12.900 -4.728 1.00 70.62 98 ARG A N 1
ATOM 715 C CA . ARG A 1 98 ? -16.593 -13.407 -6.086 1.00 70.62 98 ARG A CA 1
ATOM 716 C C . ARG A 1 98 ? -15.530 -14.380 -6.593 1.00 70.62 98 ARG A C 1
ATOM 718 O O . ARG A 1 98 ? -15.846 -15.244 -7.408 1.00 70.62 98 ARG A O 1
ATOM 725 N N . ALA A 1 99 ? -14.309 -14.303 -6.069 1.00 70.69 99 ALA A N 1
ATOM 726 C CA . ALA A 1 99 ? -13.217 -15.230 -6.369 1.00 70.69 99 ALA A CA 1
ATOM 727 C C . ALA A 1 99 ? -13.388 -16.638 -5.746 1.00 70.69 99 ALA A C 1
ATOM 729 O O . ALA A 1 99 ? -12.448 -17.425 -5.767 1.00 70.69 99 ALA A O 1
ATOM 730 N N . HIS A 1 100 ? -14.573 -16.977 -5.214 1.00 66.88 100 HIS A N 1
ATOM 731 C CA . HIS A 1 100 ? -14.918 -18.301 -4.666 1.00 66.88 100 HIS A CA 1
ATOM 732 C C . HIS A 1 100 ? -14.048 -18.771 -3.482 1.00 66.88 100 HIS A C 1
ATOM 734 O O . HIS A 1 100 ? -13.935 -19.965 -3.209 1.00 66.88 100 HIS A O 1
ATOM 740 N N . VAL A 1 101 ? -13.481 -17.836 -2.718 1.00 69.31 101 VAL A N 1
ATOM 741 C CA . VAL A 1 101 ? -12.821 -18.137 -1.437 1.00 69.31 101 VAL A CA 1
ATOM 742 C C . VAL A 1 101 ? -13.876 -18.638 -0.425 1.00 69.31 101 VAL A C 1
ATOM 744 O O . VAL A 1 101 ? -15.010 -18.145 -0.442 1.00 69.31 101 VAL A O 1
ATOM 747 N N . PRO A 1 102 ? -13.558 -19.613 0.459 1.00 72.06 102 PRO A N 1
ATOM 748 C CA . PRO A 1 102 ? -14.508 -20.162 1.427 1.00 72.06 102 PRO A CA 1
ATOM 749 C C . PRO A 1 102 ? -15.226 -19.065 2.219 1.00 72.06 102 PRO A C 1
ATOM 751 O O . PRO A 1 102 ? -14.607 -18.158 2.779 1.00 72.06 102 PRO A O 1
ATOM 754 N N . ARG A 1 103 ? -16.558 -19.179 2.270 1.00 67.56 103 ARG A N 1
ATOM 755 C CA . ARG A 1 103 ? -17.499 -18.137 2.721 1.00 67.56 103 ARG A CA 1
ATOM 756 C C . ARG A 1 103 ? -17.132 -17.527 4.079 1.00 67.56 103 ARG A C 1
ATOM 758 O O . ARG A 1 103 ? -17.159 -16.307 4.222 1.00 67.56 103 ARG A O 1
ATOM 765 N N . GLY A 1 104 ? -16.745 -18.361 5.047 1.00 68.38 104 GLY A N 1
ATOM 766 C CA . GLY A 1 104 ? -16.340 -17.905 6.381 1.00 68.38 104 GLY A CA 1
ATOM 767 C C . GLY A 1 104 ? -15.070 -17.050 6.367 1.00 68.38 104 GLY A C 1
ATOM 768 O O . GLY A 1 104 ? -15.015 -16.020 7.035 1.00 68.38 104 GLY A O 1
ATOM 769 N N . GLY A 1 105 ? -14.084 -17.418 5.542 1.00 73.31 105 GLY A N 1
ATOM 770 C CA . GLY A 1 105 ? -12.812 -16.701 5.445 1.00 73.31 105 GLY A CA 1
ATOM 771 C C . GLY A 1 105 ? -12.980 -15.289 4.894 1.00 73.31 105 GLY A C 1
ATOM 772 O O . GLY A 1 105 ? -12.398 -14.344 5.423 1.00 73.31 105 GLY A O 1
ATOM 773 N N . VAL A 1 106 ? -13.833 -15.115 3.881 1.00 73.06 106 VAL A N 1
ATOM 774 C CA . VAL A 1 106 ? -14.033 -13.784 3.300 1.00 73.06 106 VAL A CA 1
ATOM 775 C C . VAL A 1 106 ? -14.803 -12.868 4.239 1.00 73.06 106 VAL A C 1
ATOM 777 O O . VAL A 1 106 ? -14.429 -11.713 4.397 1.00 73.06 106 VAL A O 1
ATOM 780 N N . VAL A 1 107 ? -15.848 -13.365 4.906 1.00 75.31 107 VAL A N 1
ATOM 781 C CA . VAL A 1 107 ? -16.601 -12.557 5.877 1.00 75.31 107 VAL A CA 1
ATOM 782 C C . VAL A 1 107 ? -15.709 -12.135 7.046 1.00 75.31 107 VAL A C 1
ATOM 784 O O . VAL A 1 107 ? -15.702 -10.954 7.394 1.00 75.31 107 VAL A O 1
ATOM 787 N N . ALA A 1 108 ? -14.915 -13.057 7.597 1.00 78.50 108 ALA A N 1
ATOM 788 C CA . ALA A 1 108 ? -13.957 -12.749 8.655 1.00 78.50 108 ALA A CA 1
ATOM 789 C C . ALA A 1 108 ? -12.944 -11.684 8.208 1.00 78.50 108 ALA A C 1
ATOM 791 O O . ALA A 1 108 ? -12.709 -10.718 8.931 1.00 78.50 108 ALA A O 1
ATOM 792 N N . LEU A 1 109 ? -12.414 -11.798 6.986 1.00 77.88 109 LEU A N 1
ATOM 793 C CA . LEU A 1 109 ? -11.498 -10.812 6.419 1.00 77.88 109 LEU A CA 1
ATOM 794 C C . LEU A 1 109 ? -12.161 -9.437 6.239 1.00 77.88 109 LEU A C 1
ATOM 796 O O . LEU A 1 109 ? -11.585 -8.427 6.635 1.00 77.88 109 LEU A O 1
ATOM 800 N N . CYS A 1 110 ? -13.377 -9.374 5.688 1.00 74.94 110 CYS A N 1
ATOM 801 C CA . CYS A 1 110 ? -14.127 -8.123 5.533 1.00 74.94 110 CYS A CA 1
ATOM 802 C C . CYS A 1 110 ? -14.337 -7.417 6.877 1.00 74.94 110 CYS A C 1
ATOM 804 O O . CYS A 1 110 ? -14.167 -6.200 6.983 1.00 74.94 110 CYS A O 1
ATOM 806 N N . VAL A 1 111 ? -14.723 -8.187 7.899 1.00 77.81 111 VAL A N 1
ATOM 807 C CA . VAL A 1 111 ? -14.935 -7.677 9.252 1.00 77.81 111 VAL A CA 1
ATOM 808 C C . VAL A 1 111 ? -13.614 -7.202 9.846 1.00 77.81 111 VAL A C 1
ATOM 810 O O . VAL A 1 111 ? -13.555 -6.067 10.308 1.00 77.81 111 VAL A O 1
ATOM 813 N N . ALA A 1 112 ? -12.545 -7.998 9.757 1.00 81.69 112 ALA A N 1
ATOM 814 C CA . ALA A 1 112 ? -11.221 -7.637 10.256 1.00 81.69 112 ALA A CA 1
ATOM 815 C C . ALA A 1 112 ? -10.700 -6.342 9.616 1.00 81.69 112 ALA A C 1
ATOM 817 O O . ALA A 1 112 ? -10.273 -5.428 10.318 1.00 81.69 112 ALA A O 1
ATOM 818 N N . LEU A 1 113 ? -10.806 -6.213 8.292 1.00 78.50 113 LEU A N 1
ATOM 819 C CA . LEU A 1 113 ? -10.334 -5.033 7.571 1.00 78.50 113 LEU A CA 1
ATOM 820 C C . LEU A 1 113 ? -11.137 -3.763 7.900 1.00 78.50 113 LEU A C 1
ATOM 822 O O . LEU A 1 113 ? -10.579 -2.668 7.885 1.00 78.50 113 LEU A O 1
ATOM 826 N N . ARG A 1 114 ? -12.435 -3.882 8.216 1.00 78.69 114 ARG A N 1
ATOM 827 C CA . ARG A 1 114 ? -13.256 -2.753 8.691 1.00 78.69 114 ARG A CA 1
ATOM 828 C C . ARG A 1 114 ? -13.073 -2.481 10.187 1.00 78.69 114 ARG A C 1
ATOM 830 O O . ARG A 1 114 ? -13.244 -1.340 10.613 1.00 78.69 114 ARG A O 1
ATOM 837 N N . PHE A 1 115 ? -12.726 -3.501 10.967 1.00 81.38 115 PHE A N 1
ATOM 838 C CA . PHE A 1 115 ? -12.447 -3.393 12.394 1.00 81.38 115 PHE A CA 1
ATOM 839 C C . PHE A 1 115 ? -11.084 -2.757 12.658 1.00 81.38 115 PHE A C 1
ATOM 841 O O . PHE A 1 115 ? -10.964 -1.975 13.590 1.00 81.38 115 PHE A O 1
ATOM 848 N N . PHE A 1 116 ? -10.082 -3.000 11.810 1.00 84.56 116 PHE A N 1
ATOM 849 C CA . PHE A 1 116 ? -8.728 -2.470 11.985 1.00 84.56 116 PHE A CA 1
ATOM 850 C C . PHE A 1 116 ? -8.682 -0.929 12.136 1.00 84.56 116 PHE A C 1
ATOM 852 O O . PHE A 1 116 ? -8.063 -0.445 13.086 1.00 84.56 116 PHE A O 1
ATOM 859 N N . PRO A 1 117 ? -9.399 -0.129 11.313 1.00 84.06 117 PRO A N 1
ATOM 860 C CA . PRO A 1 117 ? -9.538 1.310 11.544 1.00 84.06 117 PRO A CA 1
ATOM 861 C C . PRO A 1 117 ? -10.201 1.672 12.880 1.00 84.06 117 PRO A C 1
ATOM 863 O O . PRO A 1 117 ? -9.823 2.661 13.503 1.00 84.06 117 PRO A O 1
ATOM 866 N N . THR A 1 118 ? -11.198 0.903 13.322 1.00 86.44 118 THR A N 1
ATOM 867 C CA . THR A 1 118 ? -11.878 1.120 14.610 1.00 86.44 118 THR A CA 1
ATOM 868 C C . THR A 1 118 ? -10.959 0.783 15.780 1.00 86.44 118 THR A C 1
ATOM 870 O O . THR A 1 118 ? -10.876 1.552 16.729 1.00 86.44 118 THR A O 1
ATOM 873 N N . MET A 1 119 ? -10.200 -0.304 15.674 1.00 86.75 119 MET A N 1
ATOM 874 C CA . MET A 1 119 ? -9.202 -0.739 16.648 1.00 86.75 119 MET A CA 1
ATOM 875 C C . MET A 1 119 ? -8.144 0.349 16.885 1.00 86.75 119 MET A C 1
ATOM 877 O O . MET A 1 119 ? -7.797 0.644 18.025 1.00 86.75 119 MET A O 1
ATOM 881 N N . GLY A 1 120 ? -7.692 1.017 15.815 1.00 88.38 120 GLY A N 1
ATOM 882 C CA . GLY A 1 120 ? -6.803 2.177 15.919 1.00 88.38 120 GLY A CA 1
ATOM 883 C C . GLY A 1 120 ? -7.439 3.364 16.653 1.00 88.38 120 GLY A C 1
ATOM 884 O O . GLY A 1 120 ? -6.772 4.005 17.462 1.00 88.38 120 GLY A O 1
ATOM 885 N N . LYS A 1 121 ? -8.734 3.633 16.430 1.00 90.06 121 LYS A N 1
ATOM 886 C CA . LYS A 1 121 ? -9.465 4.681 17.163 1.00 90.06 121 LYS A CA 1
ATOM 887 C C . LYS A 1 121 ? -9.587 4.354 18.647 1.00 90.06 121 LYS A C 1
ATOM 889 O O . LYS A 1 121 ? -9.296 5.227 19.452 1.00 90.06 121 LYS A O 1
ATOM 894 N N . GLU A 1 122 ? -9.942 3.120 19.005 1.00 90.31 122 GLU A N 1
ATOM 895 C CA . GLU A 1 122 ? -9.993 2.683 20.409 1.00 90.31 122 GLU A CA 1
ATOM 896 C C . GLU A 1 122 ? -8.620 2.821 21.076 1.00 90.31 122 GLU A C 1
ATOM 898 O O . GLU A 1 122 ? -8.522 3.346 22.182 1.00 90.31 122 GLU A O 1
ATOM 903 N N . PHE A 1 123 ? -7.542 2.444 20.382 1.00 89.38 123 PHE A N 1
ATOM 904 C CA . PHE A 1 123 ? -6.183 2.629 20.887 1.00 89.38 123 PHE A CA 1
ATOM 905 C C . PHE A 1 123 ? -5.869 4.105 21.160 1.00 89.38 123 PHE A C 1
ATOM 907 O O . PHE A 1 123 ? -5.385 4.448 22.239 1.00 89.38 123 PHE A O 1
ATOM 914 N N . SER A 1 124 ? -6.180 4.996 20.211 1.00 89.88 124 SER A N 1
ATOM 915 C CA . SER A 1 124 ? -6.021 6.439 20.404 1.00 89.88 124 SER A CA 1
ATOM 916 C C . SER A 1 124 ? -6.890 6.965 21.546 1.00 89.88 124 SER A C 1
ATOM 918 O O . SER A 1 124 ? -6.401 7.736 22.361 1.00 89.88 124 SER A O 1
ATOM 920 N N . SER A 1 125 ? -8.142 6.522 21.669 1.00 89.56 125 SER A N 1
ATOM 921 C CA . SER A 1 125 ? -9.038 6.921 22.758 1.00 89.56 125 SER A CA 1
ATOM 922 C C . SER A 1 125 ? -8.511 6.503 24.131 1.00 89.56 125 SER A C 1
ATOM 924 O O . SER A 1 125 ? -8.546 7.301 25.067 1.00 89.56 125 SER A O 1
ATOM 926 N N . VAL A 1 126 ? -7.968 5.288 24.259 1.00 88.06 126 VAL A N 1
ATOM 927 C CA . VAL A 1 126 ? -7.335 4.834 25.506 1.00 88.06 126 VAL A CA 1
ATOM 928 C C . VAL A 1 126 ? -6.053 5.625 25.786 1.00 88.06 126 VAL A C 1
ATOM 930 O O . VAL A 1 126 ? -5.826 6.040 26.923 1.00 88.06 126 VAL A O 1
ATOM 933 N N . ALA A 1 127 ? -5.243 5.902 24.761 1.00 87.25 127 ALA A N 1
ATOM 934 C CA . ALA A 1 127 ? -4.046 6.729 24.893 1.00 87.25 127 ALA A CA 1
ATOM 935 C C . ALA A 1 127 ? -4.372 8.169 25.339 1.00 87.25 127 ALA A C 1
ATOM 937 O O . ALA A 1 127 ? -3.667 8.723 26.182 1.00 87.25 127 ALA A O 1
ATOM 938 N N . GLU A 1 128 ? -5.451 8.769 24.835 1.00 88.25 128 GLU A N 1
ATOM 939 C CA . GLU A 1 128 ? -5.926 10.080 25.295 1.00 88.25 128 GLU A CA 1
ATOM 940 C C . GLU A 1 128 ? -6.456 10.025 26.736 1.00 88.25 128 GLU A C 1
ATOM 942 O O . GLU A 1 128 ? -6.126 10.888 27.549 1.00 88.25 128 GLU A O 1
ATOM 947 N N . ALA A 1 129 ? -7.196 8.979 27.115 1.00 87.81 129 ALA A N 1
ATOM 948 C CA . ALA A 1 129 ? -7.649 8.799 28.497 1.00 87.81 129 ALA A CA 1
ATOM 949 C C . ALA A 1 129 ? -6.474 8.656 29.487 1.00 87.81 129 ALA A C 1
ATOM 951 O O . ALA A 1 129 ? -6.521 9.180 30.602 1.00 87.81 129 ALA A O 1
ATOM 952 N N . MET A 1 130 ? -5.393 7.991 29.072 1.00 84.88 130 MET A N 1
ATOM 953 C CA . MET A 1 130 ? -4.143 7.899 29.834 1.00 84.88 130 MET A CA 1
ATOM 954 C C . MET A 1 130 ? -3.477 9.268 30.018 1.00 84.88 130 MET A C 1
ATOM 956 O O . MET A 1 130 ? -3.024 9.581 31.121 1.00 84.88 130 MET A O 1
ATOM 960 N N . LYS A 1 131 ? -3.482 10.119 28.981 1.00 85.56 131 LYS A N 1
ATOM 961 C CA . LYS A 1 131 ? -2.975 11.499 29.074 1.00 85.56 131 LYS A CA 1
ATOM 962 C C . LYS A 1 131 ? -3.750 12.324 30.105 1.00 85.56 131 LYS A C 1
ATOM 964 O O . LYS A 1 131 ? -3.120 13.025 30.891 1.00 85.56 131 LYS A O 1
ATOM 969 N N . VAL A 1 132 ? -5.081 12.199 30.162 1.00 85.25 132 VAL A N 1
ATOM 970 C CA . VAL A 1 132 ? -5.922 12.887 31.169 1.00 85.25 132 VAL A CA 1
ATOM 971 C C . VAL A 1 132 ? -5.573 12.449 32.595 1.00 85.25 132 VAL A C 1
ATOM 973 O O . VAL A 1 132 ? -5.584 13.261 33.515 1.00 85.25 132 VAL A O 1
ATOM 976 N N . ARG A 1 133 ? -5.193 11.182 32.785 1.00 80.12 133 ARG A N 1
ATOM 977 C CA . ARG A 1 133 ? -4.745 10.634 34.079 1.00 80.12 133 ARG A CA 1
ATOM 978 C C . ARG A 1 133 ? -3.303 11.018 34.451 1.00 80.12 133 ARG A C 1
ATOM 980 O O . ARG A 1 133 ? -2.747 10.447 35.382 1.00 80.12 133 ARG A O 1
ATOM 987 N N . GLY A 1 134 ? -2.676 11.944 33.721 1.00 73.00 134 GLY A N 1
ATOM 988 C CA . GLY A 1 134 ? -1.294 12.378 33.951 1.00 73.00 134 GLY A CA 1
ATOM 989 C C . GLY A 1 134 ? -0.231 11.405 33.429 1.00 73.00 134 GLY A C 1
ATOM 990 O O . GLY A 1 134 ? 0.961 11.688 33.524 1.00 73.00 134 GLY A O 1
ATOM 991 N N . MET A 1 135 ? -0.635 10.285 32.821 1.00 71.88 135 MET A N 1
ATOM 992 C CA . MET A 1 135 ? 0.258 9.307 32.196 1.00 71.88 135 MET A CA 1
ATOM 993 C C . MET A 1 135 ? 0.392 9.609 30.705 1.00 71.88 135 MET A C 1
ATOM 995 O O . MET A 1 135 ? -0.025 8.836 29.839 1.00 71.88 135 MET A O 1
ATOM 999 N N . ALA A 1 136 ? 0.957 10.774 30.390 1.00 69.94 136 ALA A N 1
ATOM 1000 C CA . ALA A 1 136 ? 1.232 11.121 29.008 1.00 69.94 136 ALA A CA 1
ATOM 1001 C C . ALA A 1 136 ? 2.266 10.148 28.421 1.00 69.94 136 ALA A C 1
ATOM 1003 O O . ALA A 1 136 ? 3.362 9.988 28.965 1.00 69.94 136 ALA A O 1
ATOM 1004 N N . LEU A 1 137 ? 1.924 9.538 27.281 1.00 71.62 137 LEU A N 1
ATOM 1005 C CA . LEU A 1 137 ? 2.833 8.784 26.411 1.00 71.62 137 LEU A CA 1
ATOM 1006 C C . LEU A 1 137 ? 3.865 9.743 25.793 1.00 71.62 137 LEU A C 1
ATOM 1008 O O . LEU A 1 137 ? 3.841 10.040 24.602 1.00 71.62 137 LEU A O 1
ATOM 1012 N N . SER A 1 138 ? 4.739 10.295 26.631 1.00 75.75 138 SER A N 1
ATOM 1013 C CA . SER A 1 138 ? 5.902 11.062 26.207 1.00 75.75 138 SER A CA 1
ATOM 1014 C C . SER A 1 138 ? 7.033 10.088 25.868 1.00 75.75 138 SER A C 1
ATOM 1016 O O . SER A 1 138 ? 7.233 9.125 26.618 1.00 75.75 138 SER A O 1
ATOM 1018 N N . PRO A 1 139 ? 7.820 10.335 24.805 1.00 71.62 139 PRO A N 1
ATOM 1019 C CA . PRO A 1 139 ? 8.989 9.519 24.473 1.00 71.62 139 PRO A CA 1
ATOM 1020 C C . PRO A 1 139 ? 9.940 9.326 25.664 1.00 71.62 139 PRO A C 1
ATOM 1022 O O . PRO A 1 139 ? 10.507 8.251 25.836 1.00 71.62 139 PRO A O 1
ATOM 1025 N N . ALA A 1 140 ? 10.056 10.334 26.537 1.00 71.06 140 ALA A N 1
ATOM 1026 C CA . ALA A 1 140 ? 10.879 10.270 27.743 1.00 71.06 140 ALA A CA 1
ATOM 1027 C C . ALA A 1 140 ? 10.337 9.283 28.797 1.00 71.06 140 ALA A C 1
ATOM 1029 O O . ALA A 1 140 ? 11.114 8.583 29.443 1.00 71.06 140 ALA A O 1
ATOM 1030 N N . THR A 1 141 ? 9.014 9.200 28.963 1.00 71.44 141 THR A N 1
ATOM 1031 C CA . THR A 1 141 ? 8.356 8.291 29.919 1.00 71.44 141 THR A CA 1
ATOM 1032 C C . THR A 1 141 ? 8.401 6.848 29.424 1.00 71.44 141 THR A C 1
ATOM 1034 O O . THR A 1 141 ? 8.726 5.943 30.190 1.00 71.44 141 THR A O 1
ATOM 1037 N N . VAL A 1 142 ? 8.162 6.646 28.123 1.00 78.19 142 VAL A N 1
ATOM 1038 C CA . VAL A 1 142 ? 8.250 5.330 27.473 1.00 78.19 142 VAL A CA 1
ATOM 1039 C C . VAL A 1 142 ? 9.672 4.775 27.569 1.00 78.19 142 VAL A C 1
ATOM 1041 O O . VAL A 1 142 ? 9.845 3.595 27.853 1.00 78.19 142 VAL A O 1
ATOM 1044 N N . LEU A 1 143 ? 10.692 5.620 27.386 1.00 76.88 143 LEU A N 1
ATOM 1045 C CA . LEU A 1 143 ? 12.088 5.187 27.460 1.00 76.88 143 LEU A CA 1
ATOM 1046 C C . LEU A 1 143 ? 12.547 4.894 28.899 1.00 76.88 143 LEU A C 1
ATOM 1048 O O . LEU A 1 143 ? 13.371 4.009 29.106 1.00 76.88 143 LEU A O 1
ATOM 1052 N N . ARG A 1 144 ? 12.010 5.611 29.898 1.00 78.25 144 ARG A N 1
ATOM 1053 C CA . ARG A 1 144 ? 12.341 5.394 31.318 1.00 78.25 144 ARG A CA 1
ATOM 1054 C C . ARG A 1 144 ? 11.660 4.161 31.912 1.00 78.25 144 ARG A C 1
ATOM 1056 O O . ARG A 1 144 ? 12.280 3.462 32.706 1.00 78.25 144 ARG A O 1
ATOM 1063 N N . HIS A 1 145 ? 10.412 3.885 31.530 1.00 80.88 145 HIS A N 1
ATOM 1064 C CA . HIS A 1 145 ? 9.630 2.762 32.056 1.00 80.88 145 HIS A CA 1
ATOM 1065 C C . HIS A 1 145 ? 8.793 2.093 30.950 1.00 80.88 145 HIS A C 1
ATOM 1067 O O . HIS A 1 145 ? 7.562 2.220 30.938 1.00 80.88 145 HIS A O 1
ATOM 1073 N N . PRO A 1 146 ? 9.432 1.353 30.023 1.00 81.56 146 PRO A N 1
ATOM 1074 C CA . PRO A 1 146 ? 8.740 0.759 28.880 1.00 81.56 146 PRO A CA 1
ATOM 1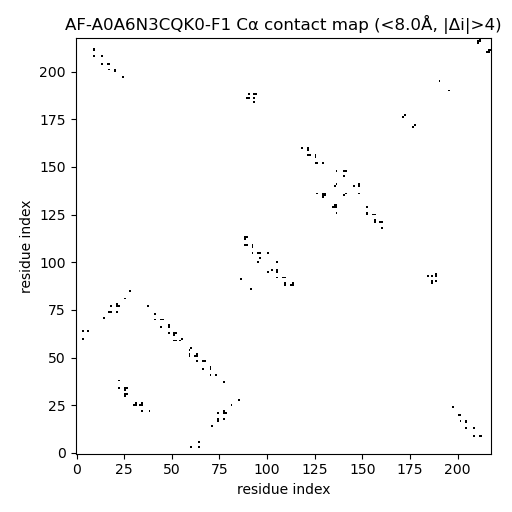075 C C . PRO A 1 146 ? 7.720 -0.307 29.297 1.00 81.56 146 PRO A C 1
ATOM 1077 O O . PRO A 1 146 ? 6.617 -0.333 28.758 1.00 81.56 146 PRO A O 1
ATOM 1080 N N . ALA A 1 147 ? 8.044 -1.139 30.294 1.00 83.88 147 ALA A N 1
ATOM 1081 C CA . ALA A 1 147 ? 7.166 -2.218 30.754 1.00 83.88 147 ALA A CA 1
ATOM 1082 C C . ALA A 1 147 ? 5.879 -1.691 31.413 1.00 83.88 147 ALA A C 1
ATOM 1084 O O . ALA A 1 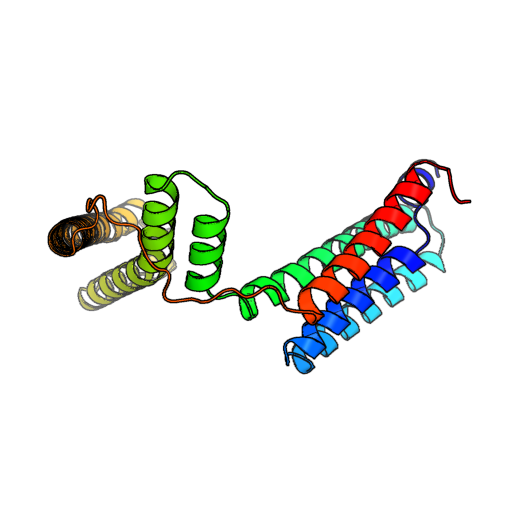147 ? 4.786 -2.061 30.999 1.00 83.88 147 ALA A O 1
ATOM 1085 N N . LEU A 1 148 ? 6.003 -0.760 32.367 1.00 81.12 148 LEU A N 1
ATOM 1086 C CA . LEU A 1 148 ? 4.854 -0.162 33.063 1.00 81.12 148 LEU A CA 1
ATOM 1087 C C . LEU A 1 148 ? 3.958 0.635 32.109 1.00 81.12 148 LEU A C 1
ATOM 1089 O O . LEU A 1 148 ? 2.736 0.598 32.210 1.00 81.12 148 LEU A O 1
ATOM 1093 N N . THR A 1 149 ? 4.561 1.340 31.149 1.00 82.88 149 THR A N 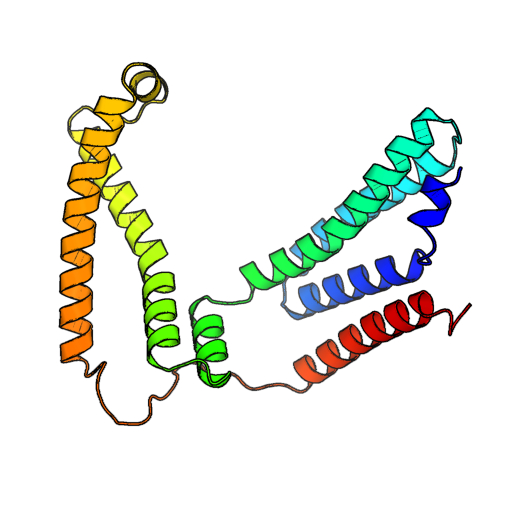1
ATOM 1094 C CA . THR A 1 149 ? 3.799 2.099 30.150 1.00 82.88 149 THR A CA 1
ATOM 1095 C C . THR A 1 149 ? 3.046 1.166 29.199 1.00 82.88 149 THR A C 1
ATOM 1097 O O . THR A 1 149 ? 1.905 1.453 28.838 1.00 82.88 149 THR A O 1
ATOM 1100 N N . ALA A 1 150 ? 3.659 0.042 28.813 1.00 84.88 150 ALA A N 1
ATOM 1101 C CA . ALA A 1 150 ? 3.014 -0.967 27.985 1.00 84.88 150 ALA A CA 1
ATOM 1102 C C . ALA A 1 150 ? 1.869 -1.660 28.730 1.00 84.88 150 ALA A C 1
ATOM 1104 O O . ALA A 1 150 ? 0.794 -1.788 28.158 1.00 84.88 150 ALA A O 1
ATOM 1105 N N . GLU A 1 151 ? 2.055 -2.047 29.993 1.00 88.00 151 GLU A N 1
ATOM 1106 C CA . GLU A 1 151 ? 1.006 -2.671 30.808 1.00 88.00 151 GLU A CA 1
ATOM 1107 C C . GLU A 1 151 ? -0.200 -1.736 30.980 1.00 88.00 151 GLU A C 1
ATOM 1109 O O . GLU A 1 151 ? -1.326 -2.104 30.636 1.00 88.00 151 GLU A O 1
ATOM 1114 N N . ASN A 1 152 ? 0.046 -0.487 31.389 1.00 84.44 152 ASN A N 1
ATOM 1115 C CA . ASN A 1 152 ? -1.001 0.515 31.604 1.00 84.44 152 ASN A CA 1
ATOM 1116 C C . ASN A 1 152 ? -1.796 0.850 30.333 1.00 84.44 152 ASN A C 1
ATOM 1118 O O . ASN A 1 152 ? -2.950 1.260 30.431 1.00 84.44 152 ASN A O 1
ATOM 1122 N N . LEU A 1 153 ? -1.200 0.688 29.147 1.00 88.38 153 LEU A N 1
ATOM 1123 C CA . LEU A 1 153 ? -1.876 0.904 27.868 1.00 88.38 153 LEU A CA 1
ATOM 1124 C C . LEU A 1 153 ? -2.554 -0.368 27.345 1.00 88.38 153 LEU A C 1
ATOM 1126 O O . LEU A 1 153 ? -3.709 -0.333 26.931 1.00 88.38 153 LEU A O 1
ATOM 1130 N N . MET A 1 154 ? -1.845 -1.494 27.352 1.00 89.94 154 MET A N 1
ATOM 1131 C CA . MET A 1 154 ? -2.299 -2.735 26.729 1.00 89.94 154 MET A CA 1
ATOM 1132 C C . MET A 1 154 ? -3.448 -3.372 27.500 1.00 89.94 154 MET A C 1
ATOM 1134 O O . MET A 1 154 ? -4.396 -3.822 26.867 1.00 89.94 154 MET A O 1
ATOM 1138 N N . VAL A 1 155 ? -3.424 -3.370 28.836 1.00 91.88 155 VAL A N 1
ATOM 1139 C CA . VAL A 1 155 ? -4.504 -3.952 29.652 1.00 91.88 155 VAL A CA 1
ATOM 1140 C C . VAL A 1 155 ? -5.873 -3.318 29.340 1.00 91.88 155 VAL A C 1
ATOM 1142 O O . VAL A 1 155 ? -6.794 -4.056 28.971 1.00 91.88 155 VAL A O 1
ATOM 1145 N N . PRO A 1 156 ? -6.053 -1.979 29.404 1.00 90.56 156 PRO A N 1
ATOM 1146 C CA . PRO A 1 156 ? -7.336 -1.367 29.063 1.00 90.56 156 PRO A CA 1
ATOM 1147 C C . PRO A 1 156 ? -7.684 -1.499 27.577 1.00 90.56 156 PRO A C 1
ATOM 1149 O O . PRO A 1 156 ? -8.853 -1.712 27.264 1.00 90.56 156 PRO A O 1
ATOM 1152 N N . VAL A 1 157 ? -6.707 -1.427 26.662 1.00 92.06 157 VAL A N 1
ATOM 1153 C CA . VAL A 1 157 ? -6.961 -1.663 25.229 1.00 92.06 157 VAL A CA 1
ATOM 1154 C C . VAL A 1 157 ? -7.514 -3.070 25.008 1.00 92.06 157 VAL A C 1
ATOM 1156 O O . VAL A 1 157 ? -8.551 -3.211 24.370 1.00 92.06 157 VAL A O 1
ATOM 1159 N N . MET A 1 158 ? -6.887 -4.104 25.569 1.00 93.19 158 MET A N 1
ATOM 1160 C CA . MET A 1 158 ? -7.331 -5.490 25.403 1.00 93.19 158 MET A CA 1
ATOM 1161 C C . MET A 1 158 ? -8.745 -5.701 25.945 1.00 93.19 158 MET A C 1
ATOM 1163 O O . MET A 1 158 ? -9.574 -6.304 25.268 1.00 93.19 158 MET A O 1
ATOM 1167 N N . SER A 1 159 ? -9.051 -5.142 27.119 1.00 93.75 159 SER A N 1
ATOM 1168 C CA . SER A 1 159 ? -10.400 -5.205 27.690 1.00 93.75 159 SER A CA 1
ATOM 1169 C C . SER A 1 159 ? -11.441 -4.526 26.790 1.00 93.75 159 SER A C 1
ATOM 1171 O O . SER A 1 159 ? -12.498 -5.101 26.534 1.00 93.75 159 SER A O 1
ATOM 1173 N N . ARG A 1 160 ? -11.139 -3.340 26.245 1.00 92.62 160 ARG A N 1
ATOM 1174 C CA . ARG A 1 160 ? -12.039 -2.633 25.317 1.00 92.62 160 ARG A CA 1
ATOM 1175 C C . ARG A 1 160 ? -12.242 -3.401 24.017 1.00 92.62 160 ARG A C 1
ATOM 1177 O O . ARG A 1 160 ? -13.374 -3.539 23.568 1.00 92.62 160 ARG A O 1
ATOM 1184 N N . LEU A 1 161 ? -11.170 -3.928 23.432 1.00 91.56 161 LEU A N 1
ATOM 1185 C CA . LEU A 1 161 ? -11.249 -4.696 22.191 1.00 91.56 161 LEU A CA 1
ATOM 1186 C C . LEU A 1 161 ? -12.036 -5.997 22.362 1.00 91.56 161 LEU A C 1
ATOM 1188 O O . LEU A 1 161 ? -12.777 -6.353 21.449 1.00 91.56 161 LEU A O 1
ATOM 1192 N N . ALA A 1 162 ? -11.929 -6.662 23.517 1.00 92.81 162 ALA A N 1
ATOM 1193 C CA . ALA A 1 162 ? -12.736 -7.838 23.835 1.00 92.81 162 ALA A CA 1
ATOM 1194 C C . ALA A 1 162 ? -14.238 -7.506 23.854 1.00 92.81 162 ALA A C 1
ATOM 1196 O O . ALA A 1 162 ? -15.015 -8.164 23.170 1.00 92.81 162 ALA A O 1
ATOM 1197 N N . ILE A 1 163 ? -14.631 -6.421 24.533 1.00 93.12 163 ILE A N 1
ATOM 1198 C CA . ILE A 1 163 ? -16.033 -5.971 24.578 1.00 93.12 163 ILE A CA 1
ATOM 1199 C C . ILE A 1 163 ? -16.556 -5.660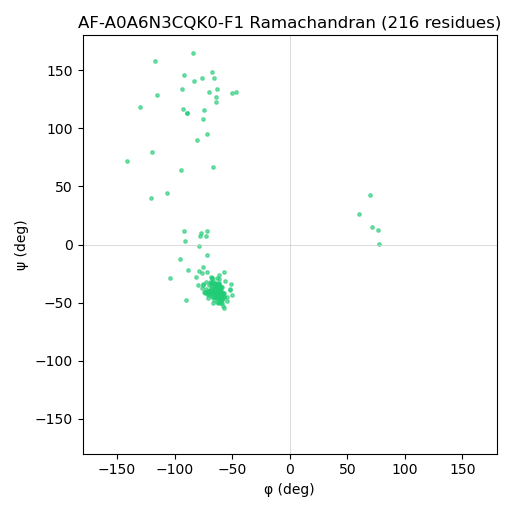 23.170 1.00 93.12 163 ILE A C 1
ATOM 1201 O O . ILE A 1 163 ? -17.628 -6.124 22.790 1.00 93.12 163 ILE A O 1
ATOM 1205 N N . VAL A 1 164 ? -15.793 -4.915 22.362 1.00 90.56 164 VAL A N 1
ATOM 1206 C CA . VAL A 1 164 ? -16.225 -4.572 20.997 1.00 90.56 164 VAL A CA 1
ATOM 1207 C C . VAL A 1 164 ? -16.310 -5.820 20.108 1.00 90.56 164 VAL A C 1
ATOM 1209 O O . VAL A 1 164 ? -17.184 -5.898 19.243 1.00 90.56 164 VAL A O 1
ATOM 1212 N N . ALA A 1 165 ? -15.432 -6.807 20.304 1.00 90.19 165 ALA A N 1
ATOM 1213 C CA . ALA A 1 165 ? -15.505 -8.077 19.589 1.00 90.19 165 ALA A CA 1
ATOM 1214 C C . ALA A 1 165 ? -16.783 -8.859 19.942 1.00 90.19 165 ALA A C 1
ATOM 1216 O O . ALA A 1 165 ? -17.453 -9.354 19.031 1.00 90.19 165 ALA A O 1
ATOM 1217 N N . ASP A 1 166 ? -17.162 -8.906 21.221 1.00 92.69 166 ASP A N 1
ATOM 1218 C CA . ASP A 1 166 ? -18.400 -9.549 21.679 1.00 92.69 166 ASP A CA 1
ATOM 1219 C C . ASP A 1 166 ? -19.646 -8.830 21.144 1.00 92.69 166 ASP A C 1
ATOM 1221 O O . ASP A 1 166 ? -20.559 -9.467 20.613 1.00 92.69 166 ASP A O 1
ATOM 1225 N N . GLU A 1 167 ? -19.672 -7.495 21.196 1.00 91.88 167 GLU A N 1
ATOM 1226 C CA . GLU A 1 167 ? -20.749 -6.685 20.612 1.00 91.88 167 GLU A CA 1
ATOM 1227 C C . GLU A 1 167 ? -20.890 -6.928 19.104 1.00 91.88 167 GLU A C 1
ATOM 1229 O O . GLU A 1 167 ? -22.001 -7.078 18.589 1.00 91.88 167 GLU A O 1
ATOM 1234 N N . LEU A 1 168 ? -19.767 -7.008 18.387 1.00 89.81 168 LEU A N 1
ATOM 1235 C CA . LEU A 1 168 ? -19.738 -7.266 16.951 1.00 89.81 168 LEU A CA 1
ATOM 1236 C C . LEU A 1 168 ? -20.209 -8.681 16.610 1.00 89.81 168 LEU A C 1
ATOM 1238 O O . LEU A 1 168 ? -20.951 -8.850 15.640 1.00 89.81 168 LEU A O 1
ATOM 1242 N N . SER A 1 169 ? -19.810 -9.677 17.403 1.00 89.75 169 SER A N 1
ATOM 1243 C CA . SER A 1 169 ? -20.255 -11.065 17.265 1.00 89.75 169 SER A CA 1
ATOM 1244 C C . SER A 1 169 ? -21.765 -11.178 17.482 1.00 89.75 169 SER A C 1
ATOM 1246 O O . SER A 1 169 ? -22.488 -11.660 16.607 1.00 89.75 169 SER A O 1
ATOM 1248 N N . ASN A 1 170 ? -22.272 -10.614 18.580 1.00 92.44 170 ASN A N 1
ATOM 1249 C CA . ASN A 1 170 ? -23.701 -10.596 18.888 1.00 92.44 170 ASN A CA 1
ATOM 1250 C C . ASN A 1 170 ? -24.505 -9.871 17.798 1.00 92.44 170 ASN A C 1
ATOM 1252 O O . ASN A 1 170 ? -25.506 -10.393 17.303 1.00 92.44 170 ASN A O 1
ATOM 1256 N N . ALA A 1 171 ? -24.039 -8.702 17.348 1.00 90.88 171 ALA A N 1
ATOM 1257 C CA . ALA A 1 171 ? -24.678 -7.959 16.264 1.00 90.88 171 ALA A CA 1
ATOM 1258 C C . ALA A 1 171 ? -24.655 -8.725 14.930 1.00 90.88 171 ALA A C 1
ATOM 1260 O O . ALA A 1 171 ? -25.602 -8.634 14.146 1.00 90.88 171 ALA A O 1
ATOM 1261 N N . ALA A 1 172 ? -23.587 -9.473 14.651 1.00 87.69 172 ALA A N 1
ATOM 1262 C CA . ALA A 1 172 ? -23.483 -10.305 13.462 1.00 87.69 172 ALA A CA 1
ATOM 1263 C C . ALA A 1 172 ? -24.478 -11.476 13.497 1.00 87.69 172 ALA A C 1
ATOM 1265 O O . ALA A 1 172 ? -25.170 -11.705 12.503 1.00 87.69 172 ALA A O 1
ATOM 1266 N N . ILE A 1 173 ? -24.598 -12.169 14.634 1.00 89.25 173 ILE A N 1
ATOM 1267 C CA . ILE A 1 173 ? -25.554 -13.270 14.828 1.00 89.25 173 ILE A CA 1
ATOM 1268 C C . ILE A 1 173 ? -26.990 -12.768 14.645 1.00 89.25 173 ILE A C 1
ATOM 1270 O O . ILE A 1 173 ? -27.731 -13.334 13.843 1.00 89.25 173 ILE A O 1
ATOM 1274 N N . VAL A 1 174 ? -27.361 -11.654 15.288 1.00 92.19 174 VAL A N 1
ATOM 1275 C CA . VAL A 1 174 ? -28.706 -11.055 15.164 1.00 92.19 174 VAL A CA 1
ATOM 1276 C C . VAL A 1 174 ? -29.015 -10.624 13.725 1.00 92.19 174 VAL A C 1
ATOM 1278 O O . VAL A 1 174 ? -30.147 -10.752 13.268 1.00 92.19 174 VAL A O 1
ATOM 1281 N N . ARG A 1 175 ? -28.012 -10.165 12.964 1.00 86.31 175 ARG A N 1
ATOM 1282 C CA . ARG A 1 175 ? -28.1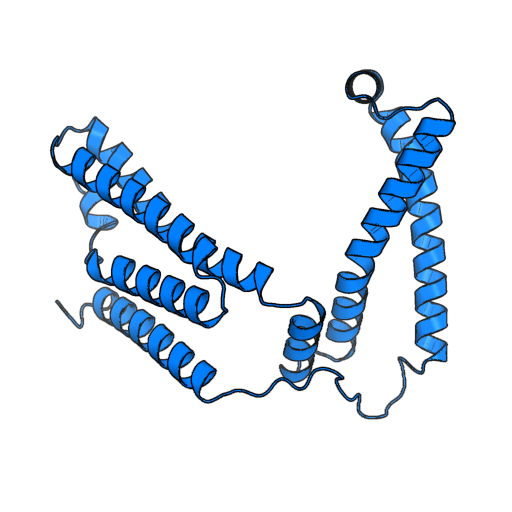48 -9.842 11.528 1.00 86.31 175 ARG A CA 1
ATOM 1283 C C . ARG A 1 175 ? -28.148 -11.073 10.613 1.00 86.31 175 ARG A C 1
ATOM 1285 O O . ARG A 1 175 ? -28.097 -10.916 9.394 1.00 86.31 175 ARG A O 1
ATOM 1292 N N . GLY A 1 176 ? -28.181 -12.282 11.171 1.00 86.38 176 GLY A N 1
ATOM 1293 C CA . GLY A 1 176 ? -28.230 -13.525 10.411 1.00 86.38 176 GLY A CA 1
ATOM 1294 C C . GLY A 1 176 ? -26.926 -13.817 9.677 1.00 86.38 176 GLY A C 1
ATOM 1295 O O . GLY A 1 176 ? -26.958 -14.217 8.509 1.00 86.38 176 GLY A O 1
ATOM 1296 N N . ILE A 1 177 ? -25.768 -13.607 10.325 1.00 81.19 177 ILE A N 1
ATOM 1297 C CA . ILE A 1 177 ? -24.469 -13.896 9.698 1.00 81.19 177 ILE A CA 1
ATOM 1298 C C . ILE A 1 177 ? -24.371 -15.358 9.222 1.00 81.19 177 ILE A C 1
ATOM 1300 O O . ILE A 1 177 ? -23.764 -15.607 8.179 1.00 81.19 177 ILE A O 1
ATOM 1304 N N . ASP A 1 178 ? -25.042 -16.263 9.939 1.00 79.56 178 ASP A N 1
ATOM 1305 C CA . ASP A 1 178 ? -25.124 -17.709 9.698 1.00 79.56 178 ASP A CA 1
ATOM 1306 C C . ASP A 1 178 ? -26.326 -18.129 8.824 1.00 79.56 178 ASP A C 1
ATOM 1308 O O . ASP A 1 178 ? -26.681 -19.300 8.720 1.00 79.56 178 ASP A O 1
ATOM 1312 N N . SER A 1 179 ? -27.009 -17.174 8.185 1.00 80.44 179 SER A N 1
ATOM 1313 C CA . SER A 1 179 ? -28.112 -17.508 7.280 1.00 80.44 179 SER A CA 1
ATOM 1314 C C . SER A 1 179 ? -27.618 -18.324 6.075 1.00 80.44 179 SER A C 1
ATOM 1316 O O . SER A 1 179 ? -26.645 -17.968 5.410 1.00 80.44 179 SER A O 1
ATOM 1318 N N . ALA A 1 180 ? -28.337 -19.405 5.754 1.00 70.81 180 ALA A N 1
ATOM 1319 C CA . ALA A 1 180 ? -28.059 -20.263 4.597 1.00 70.81 180 ALA A CA 1
ATOM 1320 C C . ALA A 1 180 ? -28.404 -19.604 3.242 1.00 70.81 180 ALA A C 1
ATOM 1322 O O . ALA A 1 180 ? -28.085 -20.148 2.183 1.00 70.81 180 ALA A O 1
ATOM 1323 N N . ALA A 1 181 ? -29.063 -18.441 3.268 1.00 75.00 181 ALA A N 1
ATOM 1324 C CA . ALA A 1 181 ? -29.436 -17.688 2.079 1.00 75.00 181 ALA A CA 1
ATOM 1325 C C . ALA A 1 181 ? -28.205 -17.124 1.349 1.00 75.00 181 ALA A C 1
ATOM 1327 O O . ALA A 1 181 ? -27.188 -16.772 1.952 1.00 75.00 181 ALA A O 1
ATOM 1328 N N . ALA A 1 182 ? -28.304 -17.004 0.023 1.00 68.12 182 ALA A N 1
ATOM 1329 C CA . ALA A 1 182 ? -27.245 -16.413 -0.783 1.00 68.12 182 ALA A CA 1
ATOM 1330 C C . ALA A 1 182 ? -27.048 -14.930 -0.416 1.00 68.12 182 ALA A C 1
ATOM 1332 O O . ALA A 1 182 ? -27.971 -14.120 -0.501 1.00 68.12 182 ALA A O 1
ATOM 1333 N N . ARG A 1 183 ? -25.824 -14.571 -0.017 1.00 67.88 183 ARG A N 1
ATOM 1334 C CA . ARG A 1 183 ? -25.424 -13.187 0.267 1.00 67.88 183 ARG A CA 1
ATOM 1335 C C . ARG A 1 183 ? -25.353 -12.383 -1.030 1.00 67.88 183 ARG A C 1
ATOM 1337 O O . ARG A 1 183 ? -24.685 -12.798 -1.973 1.00 67.88 183 ARG A O 1
ATOM 1344 N N . THR A 1 184 ? -25.964 -11.203 -1.045 1.00 72.12 184 THR A N 1
ATOM 1345 C CA . THR A 1 184 ? -25.753 -10.197 -2.093 1.00 72.12 184 THR A CA 1
ATOM 1346 C C . THR A 1 184 ? -24.632 -9.236 -1.680 1.00 72.12 184 THR A C 1
ATOM 1348 O O . THR A 1 184 ? -24.440 -8.947 -0.497 1.00 72.12 184 THR A O 1
ATOM 1351 N N . SER A 1 185 ? -23.845 -8.765 -2.650 1.00 67.94 185 SER A N 1
ATOM 1352 C CA . SER A 1 185 ? -22.824 -7.734 -2.430 1.00 67.94 185 SER A CA 1
ATOM 1353 C C . SER A 1 185 ? -23.425 -6.370 -2.739 1.00 67.94 185 SER A C 1
ATOM 1355 O O . SER A 1 185 ? -24.046 -6.201 -3.782 1.00 67.94 185 SER A O 1
ATOM 1357 N N . TYR A 1 186 ? -23.203 -5.393 -1.858 1.00 71.69 186 TYR A N 1
ATOM 1358 C CA . TYR A 1 186 ? -23.563 -3.995 -2.121 1.00 71.69 186 TYR A CA 1
ATOM 1359 C C . TYR A 1 186 ? -22.715 -3.382 -3.248 1.00 71.69 186 TYR A C 1
ATOM 1361 O O . TYR A 1 186 ? -23.166 -2.490 -3.958 1.00 71.69 186 TYR A O 1
ATOM 1369 N N . TYR A 1 187 ? -21.478 -3.859 -3.419 1.00 71.62 187 TYR A N 1
ATOM 1370 C CA . TYR A 1 187 ? -20.593 -3.405 -4.486 1.00 71.62 187 TYR A CA 1
ATOM 1371 C C . TYR A 1 187 ? -20.806 -4.260 -5.734 1.00 71.62 187 TYR A C 1
ATOM 1373 O O . TYR A 1 187 ? -20.464 -5.449 -5.756 1.00 71.62 187 TYR A O 1
ATOM 1381 N N . GLU A 1 188 ? -21.342 -3.640 -6.781 1.00 71.00 188 GLU A N 1
ATOM 1382 C CA . GLU A 1 188 ? -21.398 -4.217 -8.120 1.00 71.00 188 GLU A CA 1
ATOM 1383 C C . GLU A 1 188 ? -20.053 -4.035 -8.829 1.00 71.00 188 GLU A C 1
ATOM 1385 O O . GLU A 1 188 ? -19.810 -3.048 -9.519 1.00 71.00 188 GLU A O 1
ATOM 1390 N N . LEU A 1 189 ? -19.155 -5.009 -8.677 1.00 72.00 189 LEU A N 1
ATOM 1391 C CA . LEU A 1 189 ? -17.947 -5.057 -9.501 1.00 72.00 189 LEU A CA 1
ATOM 1392 C C . LEU A 1 189 ? -18.334 -5.513 -10.910 1.00 72.00 189 LEU A C 1
ATOM 1394 O O . LEU A 1 189 ? -18.788 -6.643 -11.103 1.00 72.00 189 LEU A O 1
ATOM 1398 N N . ARG A 1 190 ? -18.164 -4.654 -11.908 1.00 75.62 190 ARG A N 1
ATOM 1399 C CA . ARG A 1 190 ? -18.357 -5.014 -13.317 1.00 75.62 190 ARG A CA 1
ATOM 1400 C C . ARG A 1 190 ? -17.013 -4.889 -14.011 1.00 75.62 190 ARG A C 1
ATOM 1402 O O . ARG A 1 190 ? -16.363 -3.863 -13.874 1.00 75.62 190 ARG A O 1
ATOM 1409 N N . PHE A 1 191 ? -16.611 -5.936 -14.724 1.00 76.00 191 PHE A N 1
ATOM 1410 C CA . PHE A 1 191 ? -15.408 -5.893 -15.545 1.00 76.00 191 PHE A CA 1
ATOM 1411 C C . PHE A 1 191 ? -15.724 -5.081 -16.801 1.00 76.00 191 PHE A C 1
ATOM 1413 O O . PHE A 1 191 ? -16.537 -5.502 -17.628 1.00 76.00 191 PHE A O 1
ATOM 1420 N N . GLY A 1 192 ? -15.170 -3.876 -16.885 1.00 84.31 192 GLY A N 1
ATOM 1421 C CA . GLY A 1 192 ? -15.412 -2.962 -17.990 1.00 84.31 192 GLY A CA 1
ATOM 1422 C C . GLY A 1 192 ? -14.511 -3.243 -19.198 1.00 84.31 192 GLY A C 1
ATOM 1423 O O . GLY A 1 192 ? -13.477 -3.902 -19.078 1.00 84.31 192 GLY A O 1
ATOM 1424 N N . PRO A 1 193 ? -14.837 -2.682 -20.376 1.00 82.12 193 PRO A N 1
ATOM 1425 C CA . PRO A 1 193 ? -13.956 -2.749 -21.544 1.00 82.12 193 PRO A CA 1
ATOM 1426 C C . PRO A 1 193 ? -12.600 -2.063 -21.298 1.00 82.12 193 PRO A C 1
ATOM 1428 O O . PRO A 1 193 ? -11.588 -2.490 -21.846 1.00 82.12 193 PRO A O 1
ATOM 1431 N N . ALA A 1 194 ? -12.558 -1.038 -20.438 1.00 82.69 194 ALA A N 1
ATOM 1432 C CA . ALA A 1 194 ? -11.310 -0.400 -20.018 1.00 82.69 194 ALA A CA 1
ATOM 1433 C C . ALA A 1 194 ? -10.422 -1.353 -19.195 1.00 82.69 194 ALA A C 1
ATOM 1435 O O . ALA A 1 194 ? -9.217 -1.414 -19.432 1.00 82.69 194 ALA A O 1
ATOM 1436 N N . ASP A 1 195 ? -11.011 -2.147 -18.293 1.00 83.44 195 ASP A N 1
ATOM 1437 C CA . ASP A 1 195 ? -10.274 -3.141 -17.499 1.00 83.44 195 ASP A CA 1
ATOM 1438 C C . ASP A 1 195 ? -9.688 -4.230 -18.403 1.00 83.44 195 ASP A C 1
ATOM 1440 O O . ASP A 1 195 ? -8.530 -4.614 -18.242 1.00 83.44 195 ASP A O 1
ATOM 1444 N N . ALA A 1 196 ? -10.457 -4.672 -19.407 1.00 86.38 196 ALA A N 1
ATOM 1445 C CA . ALA A 1 196 ? -9.999 -5.621 -20.420 1.00 86.38 196 ALA A CA 1
ATOM 1446 C C . ALA A 1 196 ? -8.813 -5.073 -21.230 1.00 86.38 196 ALA A C 1
ATOM 1448 O O . ALA A 1 196 ? -7.828 -5.781 -21.439 1.00 86.38 196 ALA A O 1
ATOM 1449 N N . LEU A 1 197 ? -8.885 -3.805 -21.650 1.00 87.88 197 LEU A N 1
ATOM 1450 C CA . LEU A 1 197 ? -7.819 -3.148 -22.404 1.00 87.88 197 LEU A CA 1
ATOM 1451 C C . LEU A 1 197 ? -6.531 -3.040 -21.579 1.00 87.88 197 LEU A C 1
ATOM 1453 O O . LEU A 1 197 ? -5.465 -3.432 -22.053 1.00 87.88 197 LEU A O 1
ATOM 1457 N N . PHE A 1 198 ? -6.610 -2.555 -20.336 1.00 85.81 198 PHE A N 1
ATOM 1458 C CA . PHE A 1 198 ? -5.431 -2.466 -19.472 1.00 85.81 198 PHE A CA 1
ATOM 1459 C C . PHE A 1 198 ? -4.867 -3.848 -19.132 1.00 85.81 198 PHE A C 1
ATOM 1461 O O . PHE A 1 198 ? -3.651 -4.027 -19.187 1.00 85.81 198 PHE A O 1
ATOM 1468 N N . ALA A 1 199 ? -5.718 -4.840 -18.852 1.00 86.38 199 ALA A N 1
ATOM 1469 C CA . ALA A 1 199 ? -5.282 -6.215 -18.612 1.00 86.38 199 ALA A CA 1
ATOM 1470 C C . ALA A 1 199 ? -4.534 -6.798 -19.821 1.00 86.38 199 ALA A C 1
ATOM 1472 O O . ALA A 1 199 ? -3.473 -7.401 -19.650 1.00 86.38 199 ALA A O 1
ATOM 1473 N N . ALA A 1 200 ? -5.032 -6.566 -21.039 1.00 88.38 200 ALA A N 1
ATOM 1474 C CA . ALA A 1 200 ? -4.365 -6.990 -22.266 1.00 88.38 200 ALA A CA 1
ATOM 1475 C C . ALA A 1 200 ? -3.005 -6.297 -22.451 1.00 88.38 200 ALA A C 1
ATOM 1477 O O . ALA A 1 200 ? -2.023 -6.962 -22.776 1.00 88.38 200 ALA A O 1
ATOM 1478 N N . LEU A 1 201 ? -2.913 -4.988 -22.188 1.00 86.81 201 LEU A N 1
ATOM 1479 C CA . LEU A 1 201 ? -1.654 -4.240 -22.286 1.00 86.81 201 LEU A CA 1
ATOM 1480 C C . LEU A 1 201 ? -0.612 -4.719 -21.265 1.00 86.81 201 LEU A C 1
ATOM 1482 O O . LEU A 1 201 ? 0.541 -4.944 -21.630 1.00 86.81 201 LEU A O 1
ATOM 1486 N N . PHE A 1 202 ? -1.004 -4.935 -20.005 1.00 86.38 202 PHE A N 1
ATOM 1487 C CA . PHE A 1 202 ? -0.104 -5.511 -18.999 1.00 86.38 202 PHE A CA 1
ATOM 1488 C C . PHE A 1 202 ? 0.320 -6.932 -19.377 1.00 86.38 202 PHE A C 1
ATOM 1490 O O . PHE A 1 202 ? 1.505 -7.258 -19.291 1.00 86.38 202 PHE A O 1
ATOM 1497 N N . GLY A 1 203 ? -0.618 -7.755 -19.854 1.00 85.50 203 GLY A N 1
ATOM 1498 C CA . GLY A 1 203 ? -0.338 -9.101 -20.350 1.00 85.50 203 GLY A CA 1
ATOM 1499 C C . GLY A 1 203 ? 0.666 -9.104 -21.504 1.00 85.50 203 GLY A C 1
ATOM 1500 O O . GLY A 1 203 ? 1.606 -9.894 -21.492 1.00 85.50 203 GLY A O 1
ATOM 1501 N N . ALA A 1 204 ? 0.537 -8.172 -22.451 1.00 86.06 204 ALA A N 1
ATOM 1502 C CA . ALA A 1 204 ? 1.463 -8.020 -23.570 1.00 86.06 204 ALA A CA 1
ATOM 1503 C C . ALA A 1 204 ? 2.876 -7.624 -23.113 1.00 86.06 204 ALA A C 1
ATOM 1505 O O . ALA A 1 204 ? 3.858 -8.184 -23.601 1.00 86.06 204 ALA A O 1
ATOM 1506 N N . VAL A 1 205 ? 3.001 -6.708 -22.143 1.00 83.56 205 VAL A N 1
ATOM 1507 C CA . VAL A 1 205 ? 4.305 -6.332 -21.567 1.00 83.56 205 VAL A CA 1
ATOM 1508 C C . VAL A 1 205 ? 4.952 -7.526 -20.860 1.00 83.56 205 VAL A C 1
ATOM 1510 O O . VAL A 1 205 ? 6.135 -7.792 -21.071 1.00 83.56 205 VAL A O 1
ATOM 1513 N N . VAL A 1 206 ? 4.185 -8.285 -20.071 1.00 83.25 206 VAL A N 1
ATOM 1514 C CA . VAL A 1 206 ? 4.680 -9.494 -19.391 1.00 83.25 206 VAL A CA 1
ATOM 1515 C C . VAL A 1 206 ? 5.106 -10.559 -20.401 1.00 83.25 206 VAL A C 1
ATOM 1517 O O . VAL A 1 206 ? 6.192 -11.121 -20.262 1.00 83.25 206 VAL A O 1
ATOM 1520 N N . ALA A 1 207 ? 4.303 -10.803 -21.438 1.00 84.06 207 ALA A N 1
ATOM 1521 C CA . ALA A 1 207 ? 4.630 -11.745 -22.504 1.00 84.06 207 ALA A CA 1
ATOM 1522 C C . ALA A 1 207 ? 5.906 -11.331 -23.250 1.00 84.06 207 ALA A C 1
ATOM 1524 O O . ALA A 1 207 ? 6.786 -12.159 -23.460 1.00 84.06 207 ALA A O 1
ATOM 1525 N N . CYS A 1 208 ? 6.061 -10.044 -23.573 1.00 81.94 208 CYS A N 1
ATOM 1526 C CA . CYS A 1 208 ? 7.268 -9.508 -24.200 1.00 81.94 208 CYS A CA 1
ATOM 1527 C C . CYS A 1 208 ? 8.511 -9.741 -23.324 1.00 81.94 208 CYS A C 1
ATOM 1529 O O . CYS A 1 208 ? 9.523 -10.251 -23.802 1.00 81.94 208 CYS A O 1
ATOM 1531 N N . VAL A 1 209 ? 8.424 -9.467 -22.017 1.00 78.88 209 VAL A N 1
ATOM 1532 C CA . VAL A 1 209 ? 9.522 -9.734 -21.071 1.00 78.88 209 VAL A CA 1
ATOM 1533 C C . VAL A 1 209 ? 9.830 -11.232 -20.972 1.00 78.88 209 VAL A C 1
ATOM 1535 O O . VAL A 1 209 ? 11.002 -11.611 -20.957 1.00 78.88 209 VAL A O 1
ATOM 1538 N N . ALA A 1 210 ? 8.808 -12.088 -20.924 1.00 79.38 210 ALA A N 1
ATOM 1539 C CA . ALA A 1 210 ? 8.980 -13.537 -20.875 1.00 79.38 210 ALA A CA 1
ATOM 1540 C C . ALA A 1 210 ? 9.652 -14.076 -22.148 1.00 79.38 210 ALA A C 1
ATOM 1542 O O . ALA A 1 210 ? 10.581 -14.873 -22.048 1.00 79.38 210 ALA A O 1
ATOM 1543 N N . LEU A 1 211 ? 9.251 -13.594 -23.328 1.00 80.06 211 LEU A N 1
ATOM 1544 C CA . LEU A 1 211 ? 9.830 -13.982 -24.619 1.00 80.06 211 LEU A CA 1
ATOM 1545 C C . LEU A 1 211 ? 11.289 -13.532 -24.770 1.00 80.06 211 LEU A C 1
ATOM 1547 O O . LEU A 1 211 ? 12.109 -14.298 -25.277 1.00 80.06 211 LEU A O 1
ATOM 1551 N N . ILE A 1 212 ? 11.634 -12.338 -24.272 1.00 76.06 212 ILE A N 1
ATOM 1552 C CA . ILE A 1 212 ? 13.026 -11.861 -24.207 1.00 76.06 212 ILE A CA 1
ATOM 1553 C C . ILE A 1 212 ? 13.852 -12.753 -23.269 1.00 76.06 212 ILE A C 1
ATOM 1555 O O . ILE A 1 212 ? 14.973 -13.132 -23.598 1.00 76.06 212 ILE A O 1
ATOM 1559 N N . LYS A 1 213 ? 13.304 -13.142 -22.108 1.00 70.75 213 LYS A N 1
ATOM 1560 C CA . LYS A 1 213 ? 14.000 -14.035 -21.163 1.00 70.75 213 LYS A CA 1
ATOM 1561 C C . LYS A 1 213 ? 14.160 -15.468 -21.666 1.00 70.75 213 LYS A C 1
ATOM 1563 O O . LYS A 1 213 ? 15.147 -16.108 -21.322 1.00 70.75 213 LYS A O 1
ATOM 1568 N N . LEU A 1 214 ? 13.208 -15.960 -22.454 1.00 75.06 214 LEU A N 1
ATOM 1569 C CA . LEU A 1 214 ? 13.252 -17.284 -23.079 1.00 75.06 214 LEU A CA 1
ATOM 1570 C C . LEU A 1 214 ? 14.158 -17.321 -24.323 1.00 75.06 214 LEU A C 1
ATOM 1572 O O . LEU A 1 214 ? 14.309 -18.379 -24.923 1.00 75.06 214 LEU A O 1
ATOM 1576 N N . GLY A 1 215 ? 14.768 -16.192 -24.709 1.00 64.94 215 GLY A N 1
ATOM 1577 C CA . GLY A 1 215 ? 15.699 -16.122 -25.838 1.00 64.94 215 GLY A CA 1
ATOM 1578 C C . GLY A 1 215 ? 15.033 -16.271 -27.208 1.00 64.94 215 GLY A C 1
ATOM 1579 O O . GLY A 1 215 ? 15.720 -16.508 -28.195 1.00 64.94 215 GLY A O 1
ATOM 1580 N N . VAL A 1 216 ? 13.704 -16.135 -27.279 1.00 63.97 216 VAL A N 1
ATOM 1581 C CA . VAL A 1 216 ? 12.931 -16.254 -28.529 1.00 63.97 216 VAL A CA 1
ATOM 1582 C C . VAL A 1 216 ? 13.025 -14.969 -29.363 1.00 63.97 216 VAL A C 1
ATOM 1584 O O . VAL A 1 216 ? 12.843 -15.001 -30.576 1.00 63.97 216 VAL A O 1
ATOM 1587 N N . ILE A 1 217 ? 13.334 -13.833 -28.727 1.00 52.59 217 ILE A N 1
ATOM 1588 C CA . ILE A 1 217 ? 13.469 -12.524 -29.376 1.00 52.59 217 ILE A CA 1
ATOM 1589 C C . ILE A 1 217 ? 14.803 -11.902 -28.944 1.00 52.59 217 ILE A C 1
ATOM 1591 O O . ILE A 1 217 ? 15.012 -11.664 -27.753 1.00 52.59 217 ILE A O 1
ATOM 1595 N N . ALA A 1 218 ? 15.690 -11.659 -29.916 1.00 48.56 218 ALA A N 1
ATOM 1596 C CA . ALA A 1 218 ? 16.982 -10.985 -29.741 1.00 48.56 218 ALA A CA 1
ATOM 1597 C C . ALA A 1 218 ? 16.833 -9.477 -29.477 1.00 48.56 218 ALA A C 1
ATOM 1599 O O . ALA A 1 218 ? 15.891 -8.830 -29.992 1.00 48.56 218 ALA A O 1
#

Mean predicted aligned error: 10.66 Å

Sequence (218 aa):
MLNLIAFAPTKPWTEVAAVALCAATMIWCGRASAALRWLAAYAAVFGASMAVAAFPNEVTASFAAMIVVFRRVFCVGMFASNMIATTRVGEMASALQRAHVPRGGVVALCVALRFFPTMGKEFSSVAEAMKVRGMALSPATVLRHPALTAENLMVPVMSRLAIVADELSNAAIVRGIDSAAARTSYYELRFGPADALFAALFGAVVACVALIKLGVIA

Foldseek 3Di:
DVVLVVQPLDDVVLLVLLLVLLLVVCVVLVNNVVSVVLVVVLVVLVVVLVVLVVDDDPVSSVVNVVSVVVSVVSSVVSNVVSCVVRPDLLNVLVVVVVVPDPLVVSVVSSCCSVCVVVLVVLLVVLQVVCVVVVNHPDPVSCVVCVPVNCCSRVVVSVVVVVVVVVVVVVVCVVVPVVDPDDDDRPDDDDCDPVNVVSVVSVVVSVVVVVCSVVVVDD

pLDDT: mean 78.48, std 10.11, range [40.75, 93.75]